Protein AF-A0AB73G5U4-F1 (afdb_monomer_lite)

Organism: NCBI:txid101571

Foldseek 3Di:
DDDVVNVVVVVVLLVLLLVVLVVLVVLCCVVPVPCCVLRVQLSVLQNVLSVPDDPPDDVCSNCVSHDPVSVVSVVVSVVVSCVVQVFAAQDPVLLVVLLVLLVVLLVCLVVDPQPPVLSVVLNVLSVQLNVCSVCCVRNNCVSNLVSLLVNLVCCVPDPVSVVSLLVDPSSVSSLVSSLSSQVSSCVRRVPCVSNVSSVVSVCVSVVVVD

Sequence (210 aa):
MRTGEDEALLMTRLGQVMSLAPTAREAMLRHYPNQPTMWNHWFTQITSAFIQQQLAGQWASFINGIDQHSMTYLEMNADMLGTREPIRPIEQATTSDLQEKLATLKSDLLASDLPESAKIAVLRHVERLTRALDEYAITGAVPILDAVDSAVGHVMRDSQYRSALQSTSVGEQFINILSVVANVVTVAQGLPQLGDAVAAAKHYLTVLTS

Radius of gyration: 20.93 Å; chains: 1; bounding box: 52×33×62 Å

Secondary structure (DSSP, 8-state):
---HHHHHHHHHHHHHHHHHHHHHHHHHHHH-TT-GGGTHHHHHHHHHHHHT--TTS-HHHHHTTS-HHHHHHHHHHHHHHHHHS-PPPPPHHHHHHHHHHHHHHHHHHHHS---HHHHHHHHHHHHHHHHHHHTHHHHTTHHHHHHHHHHHHHHHH-HHHHHHHHTSHHHHHHHHHHHHHHHHHHHHHT-HHHHHHHHHHHHHHHHTT-

pLDDT: mean 87.24, std 10.88, range [36.69, 96.56]

Structure (mmCIF, N/CA/C/O backbone):
data_AF-A0AB73G5U4-F1
#
_entry.id   AF-A0AB73G5U4-F1
#
loop_
_atom_site.group_PDB
_atom_site.id
_atom_site.type_symbol
_atom_site.label_atom_id
_atom_site.label_alt_id
_atom_site.label_comp_id
_atom_site.label_asym_id
_atom_site.label_entity_id
_atom_site.label_seq_id
_atom_site.pdbx_PDB_ins_code
_atom_site.Cartn_x
_atom_site.Cartn_y
_atom_site.Cartn_z
_atom_site.occupancy
_atom_site.B_iso_or_equiv
_atom_site.auth_seq_id
_atom_site.auth_comp_id
_atom_site.auth_asym_id
_atom_site.auth_atom_id
_atom_site.pdbx_PDB_model_num
ATOM 1 N N . MET A 1 1 ? -20.846 13.702 -12.856 1.00 43.09 1 MET A N 1
ATOM 2 C CA . MET A 1 1 ? -20.221 15.002 -12.547 1.00 43.09 1 MET A CA 1
ATOM 3 C C . MET A 1 1 ? -18.868 14.654 -11.951 1.00 43.09 1 MET A C 1
ATOM 5 O O . MET A 1 1 ? -18.881 14.008 -10.917 1.00 43.09 1 MET A O 1
ATOM 9 N N . ARG A 1 2 ? -17.747 14.906 -12.649 1.00 51.59 2 ARG A N 1
ATOM 10 C CA . ARG A 1 2 ? -16.404 14.677 -12.079 1.00 51.59 2 ARG A CA 1
ATOM 11 C C . ARG A 1 2 ? -16.264 15.630 -10.897 1.00 51.59 2 ARG A C 1
ATOM 13 O O . ARG A 1 2 ? -16.404 16.837 -11.091 1.00 51.59 2 ARG A O 1
ATOM 20 N N . THR A 1 3 ? -16.138 15.101 -9.690 1.00 60.78 3 THR A N 1
ATOM 21 C CA . THR A 1 3 ? -15.915 15.926 -8.499 1.00 60.78 3 THR A CA 1
ATOM 22 C C . THR A 1 3 ? -14.422 16.248 -8.411 1.00 60.78 3 THR A C 1
ATOM 24 O O . THR A 1 3 ? -13.592 15.511 -8.941 1.00 60.78 3 THR A O 1
ATOM 27 N N . GLY A 1 4 ? -14.046 17.335 -7.731 1.00 71.62 4 GLY A N 1
ATOM 28 C CA . GLY A 1 4 ? -12.626 17.615 -7.459 1.00 71.62 4 GLY A CA 1
ATOM 29 C C . GLY A 1 4 ? -11.934 16.500 -6.654 1.00 71.62 4 GLY A C 1
ATOM 30 O O . GLY A 1 4 ? -10.710 16.404 -6.655 1.00 71.62 4 GLY A O 1
ATOM 31 N N . GLU A 1 5 ? -12.710 15.626 -6.005 1.00 72.62 5 GLU A N 1
ATOM 32 C CA . GLU A 1 5 ? -12.224 14.438 -5.296 1.00 72.62 5 GLU A CA 1
ATOM 33 C C . GLU A 1 5 ? -11.696 13.362 -6.258 1.00 72.62 5 GLU A C 1
ATOM 35 O O . GLU A 1 5 ? -10.639 12.787 -5.996 1.00 72.62 5 GLU A O 1
ATOM 40 N N . ASP A 1 6 ? -12.363 13.139 -7.398 1.00 82.06 6 ASP A N 1
ATOM 41 C CA . ASP A 1 6 ? -11.911 12.186 -8.424 1.00 82.06 6 ASP A CA 1
ATOM 42 C C . ASP A 1 6 ? -10.569 12.620 -9.037 1.00 82.06 6 ASP A C 1
ATOM 44 O O . ASP A 1 6 ? -9.688 11.800 -9.304 1.00 82.06 6 ASP A O 1
ATOM 48 N N . GLU A 1 7 ? -10.401 13.928 -9.247 1.00 85.38 7 GLU A N 1
ATOM 49 C CA . GLU A 1 7 ? -9.173 14.515 -9.788 1.00 85.38 7 GLU A CA 1
ATOM 50 C C . GLU A 1 7 ? -8.025 14.440 -8.779 1.00 85.38 7 GLU A C 1
ATOM 52 O O . GLU A 1 7 ? -6.914 14.045 -9.137 1.00 85.38 7 GLU A O 1
ATOM 57 N N . ALA A 1 8 ? -8.290 14.743 -7.505 1.00 88.38 8 ALA A N 1
ATOM 58 C CA . ALA A 1 8 ? -7.303 14.592 -6.441 1.00 88.38 8 ALA A CA 1
ATOM 59 C C . ALA A 1 8 ? -6.845 13.131 -6.301 1.00 88.38 8 ALA A C 1
ATOM 61 O O . ALA A 1 8 ? -5.642 12.871 -6.239 1.00 88.38 8 ALA A O 1
ATOM 62 N N . LEU A 1 9 ? -7.782 12.175 -6.327 1.00 87.12 9 LEU A N 1
ATOM 63 C CA . LEU A 1 9 ? -7.474 10.745 -6.267 1.00 87.12 9 LEU A CA 1
ATOM 64 C C . LEU A 1 9 ? -6.627 10.291 -7.461 1.00 87.12 9 LEU A C 1
ATOM 66 O O . LEU A 1 9 ? -5.656 9.552 -7.281 1.00 87.12 9 LEU A O 1
ATOM 70 N N . LEU A 1 10 ? -6.965 10.748 -8.671 1.00 88.50 10 LEU A N 1
ATOM 71 C CA . LEU A 1 10 ? -6.170 10.479 -9.868 1.00 88.50 10 LEU A CA 1
ATOM 72 C C . LEU A 1 10 ? -4.734 10.982 -9.696 1.00 88.50 10 LEU A C 1
ATOM 74 O O . LEU A 1 10 ? -3.796 10.235 -9.963 1.00 88.50 10 LEU A O 1
ATOM 78 N N . MET A 1 11 ? -4.558 12.216 -9.220 1.00 91.56 11 MET A N 1
ATOM 79 C CA . MET A 1 11 ? -3.231 12.797 -9.009 1.00 91.56 11 MET A CA 1
ATOM 80 C C . MET A 1 11 ? -2.432 12.051 -7.940 1.00 91.56 11 MET A C 1
ATOM 82 O O . MET A 1 11 ? -1.237 11.821 -8.126 1.00 91.56 11 MET A O 1
ATOM 86 N N . THR A 1 12 ? -3.076 11.616 -6.853 1.00 90.69 12 THR A N 1
ATOM 87 C CA . THR A 1 12 ? -2.434 10.777 -5.831 1.00 90.69 12 THR A CA 1
ATOM 88 C C . THR A 1 12 ? -1.935 9.463 -6.428 1.00 90.69 12 THR A C 1
ATOM 90 O O . THR A 1 12 ? -0.759 9.134 -6.277 1.00 90.69 12 THR A O 1
ATOM 93 N N . ARG A 1 13 ? -2.791 8.739 -7.157 1.00 89.94 13 ARG A N 1
ATOM 94 C CA . ARG A 1 13 ? -2.429 7.449 -7.765 1.00 89.94 13 ARG A CA 1
ATOM 95 C C . ARG A 1 13 ? -1.376 7.598 -8.856 1.00 89.94 13 ARG A C 1
ATOM 97 O O . ARG A 1 13 ? -0.468 6.779 -8.943 1.00 89.94 13 ARG A O 1
ATOM 104 N N . LEU A 1 14 ? -1.446 8.665 -9.650 1.00 91.88 14 LEU A N 1
ATOM 105 C CA . LEU A 1 14 ? -0.412 8.980 -10.631 1.00 91.88 14 LEU A CA 1
ATOM 106 C C . LEU A 1 14 ? 0.943 9.192 -9.945 1.00 91.88 14 LEU A C 1
ATOM 108 O O . LEU A 1 14 ? 1.932 8.605 -10.371 1.00 91.88 14 LEU A O 1
ATOM 112 N N . GLY A 1 15 ? 0.977 9.953 -8.848 1.00 92.25 15 GLY A N 1
ATOM 113 C CA . GLY A 1 15 ? 2.187 10.136 -8.045 1.00 92.25 15 GLY A CA 1
ATOM 114 C C . GLY A 1 15 ? 2.744 8.822 -7.485 1.00 92.25 15 GLY A C 1
ATOM 115 O O . GLY A 1 15 ? 3.954 8.602 -7.526 1.00 92.25 15 GLY A O 1
ATOM 116 N N . GLN A 1 16 ? 1.876 7.914 -7.027 1.00 91.31 16 GLN A N 1
ATOM 117 C CA . GLN A 1 16 ? 2.283 6.579 -6.572 1.00 91.31 16 GLN A CA 1
ATOM 118 C C . GLN A 1 16 ? 2.924 5.768 -7.703 1.00 91.31 16 GLN A C 1
ATOM 120 O O . GLN A 1 16 ? 4.016 5.235 -7.524 1.00 91.31 16 GLN A O 1
ATOM 125 N N . VAL A 1 17 ? 2.313 5.730 -8.890 1.00 92.31 17 VAL A N 1
ATOM 126 C CA . VAL A 1 17 ? 2.886 5.027 -10.051 1.00 92.31 17 VAL A CA 1
ATOM 127 C C . VAL A 1 17 ? 4.222 5.652 -10.470 1.00 92.31 17 VAL A C 1
ATOM 129 O O . VAL A 1 17 ? 5.186 4.933 -10.729 1.00 92.31 17 VAL A O 1
ATOM 132 N N . MET A 1 18 ? 4.321 6.984 -10.478 1.00 93.31 18 MET A N 1
ATOM 133 C CA . MET A 1 18 ? 5.569 7.697 -10.777 1.00 93.31 18 MET A CA 1
ATOM 134 C C . MET A 1 18 ? 6.699 7.336 -9.806 1.00 93.31 18 MET A C 1
ATOM 136 O O . MET A 1 18 ? 7.864 7.337 -10.201 1.00 93.31 18 MET A O 1
ATOM 140 N N . SER A 1 19 ? 6.372 7.007 -8.553 1.00 92.50 19 SER A N 1
ATOM 141 C CA . SER A 1 19 ? 7.357 6.616 -7.540 1.00 92.50 19 SER A CA 1
ATOM 142 C C . SER A 1 19 ? 7.952 5.218 -7.763 1.00 92.50 19 SER A C 1
ATOM 144 O O . SER A 1 19 ? 9.037 4.931 -7.263 1.00 92.50 19 SER A O 1
ATOM 146 N N . LEU A 1 20 ? 7.324 4.369 -8.587 1.00 91.81 20 LEU A N 1
ATOM 147 C CA . LEU A 1 20 ? 7.806 3.005 -8.833 1.00 91.81 20 LEU A CA 1
ATOM 148 C C . LEU A 1 20 ? 9.146 2.975 -9.569 1.00 91.81 20 LEU A C 1
ATOM 150 O O . LEU A 1 20 ? 10.011 2.167 -9.238 1.00 91.81 20 LEU A O 1
ATOM 154 N N . ALA A 1 21 ? 9.349 3.872 -10.536 1.00 93.12 21 ALA A N 1
ATOM 155 C CA . ALA A 1 21 ? 10.602 3.954 -11.284 1.00 93.12 21 ALA A CA 1
ATOM 156 C C . ALA A 1 21 ? 11.821 4.248 -10.380 1.00 93.12 21 ALA A C 1
ATOM 158 O O . ALA A 1 21 ? 12.797 3.493 -10.447 1.00 93.12 21 ALA A O 1
ATOM 159 N N . PRO A 1 22 ? 11.815 5.287 -9.516 1.00 93.19 22 PRO A N 1
ATOM 160 C CA . PRO A 1 22 ? 12.923 5.516 -8.593 1.00 93.19 22 PRO A CA 1
ATOM 161 C C . PRO A 1 22 ? 13.081 4.391 -7.564 1.00 93.19 22 PRO A C 1
ATOM 163 O O . PRO A 1 22 ? 14.216 3.990 -7.318 1.00 93.19 22 PRO A O 1
ATOM 166 N N . THR A 1 23 ? 11.997 3.808 -7.040 1.00 90.19 23 THR A N 1
ATOM 167 C CA . THR A 1 23 ? 12.088 2.660 -6.118 1.00 90.19 23 THR A CA 1
ATOM 168 C C . THR A 1 23 ? 12.746 1.440 -6.772 1.00 90.19 23 THR A C 1
ATOM 170 O O . THR A 1 23 ? 13.646 0.834 -6.188 1.00 90.19 23 THR A O 1
ATOM 173 N N . ALA A 1 24 ? 12.370 1.099 -8.008 1.00 90.75 24 ALA A N 1
ATOM 174 C CA . ALA A 1 24 ? 12.988 0.001 -8.752 1.00 90.75 24 ALA A CA 1
ATOM 175 C C . ALA A 1 24 ? 14.472 0.278 -9.057 1.00 90.75 24 ALA A C 1
ATOM 177 O O . ALA A 1 24 ? 15.318 -0.606 -8.911 1.00 90.75 24 ALA A O 1
ATOM 178 N N . ARG A 1 25 ? 14.820 1.525 -9.402 1.00 93.56 25 ARG A N 1
ATOM 179 C CA . ARG A 1 25 ? 16.218 1.955 -9.562 1.00 93.56 25 ARG A CA 1
ATOM 180 C C . ARG A 1 25 ? 17.018 1.797 -8.266 1.00 93.56 25 ARG A C 1
ATOM 182 O O . ARG A 1 25 ? 18.158 1.341 -8.312 1.00 93.56 25 ARG A O 1
ATOM 189 N N . GLU A 1 26 ? 16.461 2.181 -7.122 1.00 92.25 26 GLU A N 1
ATOM 190 C CA . GLU A 1 26 ? 17.120 2.028 -5.819 1.00 92.25 26 GLU A CA 1
ATOM 191 C C . GLU A 1 26 ? 17.353 0.556 -5.466 1.00 92.25 26 GLU A C 1
ATOM 193 O O . GLU A 1 26 ? 18.440 0.206 -5.001 1.00 92.25 26 GLU A O 1
ATOM 198 N N . ALA A 1 27 ? 16.383 -0.319 -5.746 1.00 89.44 27 ALA A N 1
ATOM 199 C CA . ALA A 1 27 ? 16.547 -1.763 -5.585 1.00 89.44 27 ALA A CA 1
ATOM 200 C C . ALA A 1 27 ? 17.671 -2.310 -6.487 1.00 89.44 27 ALA A C 1
ATOM 202 O O . ALA A 1 27 ? 18.536 -3.056 -6.021 1.00 89.44 27 ALA A O 1
ATOM 203 N N . MET A 1 28 ? 17.731 -1.873 -7.750 1.00 92.69 28 MET A N 1
ATOM 204 C CA . MET A 1 28 ? 18.823 -2.232 -8.662 1.00 92.69 28 MET A CA 1
ATOM 205 C C . MET A 1 28 ? 20.182 -1.741 -8.158 1.00 92.69 28 MET A C 1
ATOM 207 O O . MET A 1 28 ? 21.142 -2.506 -8.159 1.00 92.69 28 MET A O 1
ATOM 211 N N . LEU A 1 29 ? 20.282 -0.496 -7.686 1.00 92.56 29 LEU A N 1
ATOM 212 C CA . LEU A 1 29 ? 21.520 0.062 -7.131 1.00 92.56 29 LEU A CA 1
ATOM 213 C C . LEU A 1 29 ? 21.996 -0.688 -5.882 1.00 92.56 29 LEU A C 1
ATOM 215 O O . LEU A 1 29 ? 23.200 -0.864 -5.702 1.00 92.56 29 LEU A O 1
ATOM 219 N N . ARG A 1 30 ? 21.066 -1.147 -5.039 1.00 91.19 30 ARG A N 1
ATOM 220 C CA . ARG A 1 30 ? 21.368 -1.906 -3.819 1.00 91.19 30 ARG A CA 1
ATOM 221 C C . ARG A 1 30 ? 22.064 -3.235 -4.125 1.00 91.19 30 ARG A C 1
ATOM 223 O O . ARG A 1 30 ? 23.029 -3.579 -3.447 1.00 91.19 30 ARG A O 1
ATOM 230 N N . HIS A 1 31 ? 21.596 -3.965 -5.139 1.00 90.69 31 HIS A N 1
ATOM 231 C CA . HIS A 1 31 ? 22.114 -5.301 -5.483 1.00 90.69 31 HIS A CA 1
ATOM 232 C C . HIS A 1 31 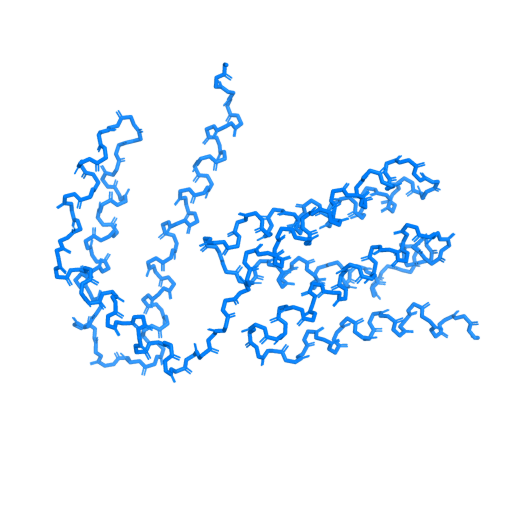? 23.177 -5.298 -6.585 1.00 90.69 31 HIS A C 1
ATOM 234 O O . HIS A 1 31 ? 24.035 -6.181 -6.615 1.00 90.69 31 HIS A O 1
ATOM 240 N N . TYR A 1 32 ? 23.143 -4.305 -7.474 1.00 91.75 32 TYR A N 1
ATOM 241 C CA . TYR A 1 32 ? 23.984 -4.195 -8.670 1.00 91.75 32 TYR A CA 1
ATOM 242 C C . TYR A 1 32 ? 24.603 -2.783 -8.807 1.00 91.75 32 TYR A C 1
ATOM 244 O O . TYR A 1 32 ? 24.431 -2.118 -9.835 1.00 91.75 32 TYR A O 1
ATOM 252 N N . PRO A 1 33 ? 25.370 -2.297 -7.807 1.00 91.12 33 PRO A N 1
ATOM 253 C CA . PRO A 1 33 ? 25.829 -0.900 -7.740 1.00 91.12 33 PRO A CA 1
ATOM 254 C C . PRO A 1 33 ? 26.745 -0.474 -8.898 1.00 91.12 33 PRO A C 1
ATOM 256 O O . PRO A 1 33 ? 26.815 0.704 -9.237 1.00 91.12 33 PRO A O 1
ATOM 259 N N . ASN A 1 34 ? 27.430 -1.428 -9.534 1.00 91.69 34 ASN A N 1
ATOM 260 C CA . ASN A 1 34 ? 28.420 -1.169 -10.584 1.00 91.69 34 ASN A CA 1
ATOM 261 C C . ASN A 1 34 ? 27.860 -1.322 -12.009 1.00 91.69 34 ASN A C 1
ATOM 263 O O . ASN A 1 34 ? 28.631 -1.380 -12.965 1.00 91.69 34 ASN A O 1
ATOM 267 N N . GLN A 1 35 ? 26.536 -1.439 -12.169 1.00 88.50 35 GLN A N 1
ATOM 268 C CA . GLN A 1 35 ? 25.896 -1.755 -13.453 1.00 88.50 35 GLN A CA 1
ATOM 269 C C . GLN A 1 35 ? 24.791 -0.749 -13.842 1.00 88.50 35 GLN A C 1
ATOM 271 O O . GLN A 1 35 ? 23.671 -1.146 -14.164 1.00 88.50 35 GLN A O 1
ATOM 276 N N . PRO A 1 36 ? 25.068 0.572 -13.853 1.00 85.56 36 PRO A N 1
ATOM 277 C CA . PRO A 1 36 ? 24.050 1.592 -14.124 1.00 85.56 36 PRO A CA 1
ATOM 278 C C . PRO A 1 36 ? 23.475 1.516 -15.546 1.00 85.56 36 PRO A C 1
ATOM 280 O O . PRO A 1 36 ? 22.334 1.904 -15.790 1.00 85.56 36 PRO A O 1
ATOM 283 N N . THR A 1 37 ? 24.239 0.968 -16.493 1.00 87.81 37 THR A N 1
ATOM 284 C CA . THR A 1 37 ? 23.804 0.756 -17.879 1.00 87.81 37 THR A CA 1
ATOM 285 C C . THR A 1 37 ? 22.621 -0.204 -17.999 1.00 87.81 37 THR A C 1
ATOM 287 O O . THR A 1 37 ? 21.912 -0.138 -18.997 1.00 87.81 37 THR A O 1
ATOM 290 N N . MET A 1 38 ? 22.374 -1.054 -16.995 1.00 84.69 38 MET A N 1
ATOM 291 C CA . MET A 1 38 ? 21.275 -2.024 -17.019 1.00 84.69 38 MET A CA 1
ATOM 292 C C . MET A 1 38 ? 19.900 -1.408 -16.767 1.00 84.69 38 MET A C 1
ATOM 294 O O . MET A 1 38 ? 18.908 -2.009 -17.167 1.00 84.69 38 MET A O 1
ATOM 298 N N . TRP A 1 39 ? 19.832 -0.234 -16.128 1.00 92.31 39 TRP A N 1
ATOM 299 C CA . TRP A 1 39 ? 18.560 0.408 -15.776 1.00 92.31 39 TRP A CA 1
ATOM 300 C C . TRP A 1 39 ? 18.426 1.864 -16.241 1.00 92.31 39 TRP A C 1
ATOM 302 O O . TRP A 1 39 ? 17.310 2.364 -16.361 1.00 92.31 39 TRP A O 1
ATOM 312 N N . ASN A 1 40 ? 19.532 2.552 -16.554 1.00 94.75 40 ASN A N 1
ATOM 313 C CA . ASN A 1 40 ? 19.520 3.972 -16.933 1.00 94.75 40 ASN A CA 1
ATOM 314 C C . ASN A 1 40 ? 18.577 4.293 -18.103 1.00 94.75 40 ASN A C 1
ATOM 316 O O . ASN A 1 40 ? 17.913 5.330 -18.072 1.00 94.75 40 ASN A O 1
ATOM 320 N N . HIS A 1 41 ? 18.526 3.431 -19.128 1.00 95.06 41 HIS A N 1
ATOM 321 C CA . HIS A 1 41 ? 17.714 3.671 -20.326 1.00 95.06 41 HIS A CA 1
ATOM 322 C C . HIS A 1 41 ? 16.223 3.697 -19.995 1.00 95.06 41 HIS A C 1
ATOM 324 O O . HIS A 1 41 ? 15.591 4.744 -20.126 1.00 95.06 41 HIS A O 1
ATOM 330 N N . TRP A 1 42 ? 15.679 2.587 -19.480 1.00 95.50 42 TRP A N 1
ATOM 331 C CA . TRP A 1 42 ? 14.257 2.514 -19.143 1.00 95.50 42 TRP A CA 1
ATOM 332 C C . TRP A 1 42 ? 13.886 3.560 -18.089 1.00 95.50 42 TRP A C 1
ATOM 334 O O . TRP A 1 42 ? 12.836 4.187 -18.196 1.00 95.50 42 TRP A O 1
ATOM 344 N N . PHE A 1 43 ? 14.761 3.818 -17.110 1.00 96.19 43 PHE A N 1
ATOM 345 C CA . PHE A 1 43 ? 14.503 4.810 -16.070 1.00 96.19 43 PHE A CA 1
ATOM 346 C C . PHE A 1 43 ? 14.351 6.216 -16.659 1.00 96.19 43 PHE A C 1
ATOM 348 O O . PHE A 1 43 ? 13.412 6.935 -16.311 1.00 96.19 43 PHE A O 1
ATOM 355 N N . THR A 1 44 ? 15.236 6.595 -17.586 1.00 95.62 44 THR A N 1
ATOM 356 C CA . THR A 1 44 ? 15.187 7.896 -18.269 1.00 95.62 44 THR A CA 1
ATOM 357 C C . THR A 1 44 ? 13.941 8.017 -19.139 1.00 95.62 44 THR A C 1
ATOM 359 O O . THR A 1 44 ? 13.258 9.040 -19.074 1.00 95.62 44 THR A O 1
ATOM 362 N N . GLN A 1 45 ? 13.605 6.974 -19.903 1.00 96.00 45 GLN A N 1
ATOM 363 C CA . GLN A 1 45 ? 12.439 6.971 -20.787 1.00 96.00 45 GLN A CA 1
ATOM 364 C C . GLN A 1 45 ? 11.125 7.060 -19.996 1.00 96.00 45 GLN A C 1
ATOM 366 O O . GLN A 1 45 ? 10.306 7.938 -20.264 1.00 96.00 45 GLN A O 1
ATOM 371 N N . ILE A 1 46 ? 10.953 6.226 -18.963 1.00 95.25 46 ILE A N 1
ATOM 372 C CA . ILE A 1 46 ? 9.753 6.219 -18.112 1.00 95.25 46 ILE A CA 1
ATOM 373 C C . ILE A 1 46 ? 9.606 7.545 -17.359 1.00 95.25 46 ILE A C 1
ATOM 375 O O . ILE A 1 46 ? 8.532 8.147 -17.366 1.00 95.25 46 ILE A O 1
ATOM 379 N N . THR A 1 47 ? 10.683 8.043 -16.744 1.00 95.06 47 THR A N 1
ATOM 380 C CA . THR A 1 47 ? 10.649 9.322 -16.016 1.00 95.06 47 THR A CA 1
ATOM 381 C C . THR A 1 47 ? 10.303 10.481 -16.952 1.00 95.06 47 THR A C 1
ATOM 383 O O . THR A 1 47 ? 9.472 11.322 -16.611 1.0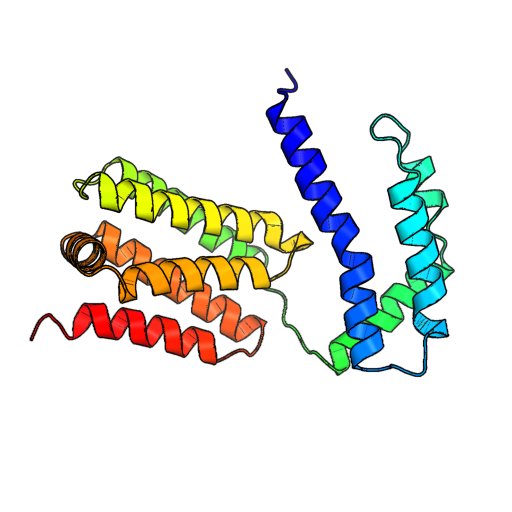0 95.06 47 THR A O 1
ATOM 386 N N . SER A 1 48 ? 10.885 10.509 -18.155 1.00 94.81 48 SER A N 1
ATOM 387 C CA . SER A 1 48 ? 10.580 11.538 -19.157 1.00 94.81 48 S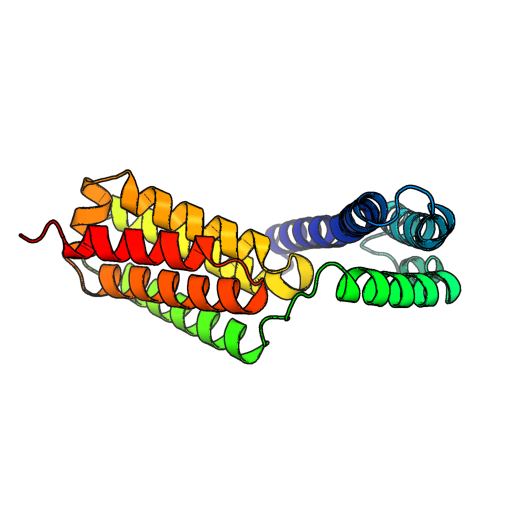ER A CA 1
ATOM 388 C C . SER A 1 48 ? 9.124 11.475 -19.615 1.00 94.81 48 SER A C 1
ATOM 390 O O . SER A 1 48 ? 8.482 12.520 -19.704 1.00 94.81 48 SER A O 1
ATOM 392 N N . ALA A 1 49 ? 8.584 10.271 -19.843 1.00 94.19 49 ALA A N 1
ATOM 393 C CA . ALA A 1 49 ? 7.185 10.079 -20.219 1.00 94.19 49 ALA A CA 1
ATOM 394 C C . ALA A 1 49 ? 6.228 10.624 -19.148 1.00 94.19 49 ALA A C 1
ATOM 396 O O . ALA A 1 49 ? 5.276 11.328 -19.475 1.00 94.19 49 ALA A O 1
ATOM 397 N N . PHE A 1 50 ? 6.510 10.377 -17.864 1.00 93.50 50 PHE A N 1
ATOM 398 C CA . PHE A 1 50 ? 5.708 10.924 -16.768 1.00 93.50 50 PHE A CA 1
ATOM 399 C C . PHE A 1 50 ? 5.825 12.447 -16.627 1.00 93.50 50 PHE A C 1
ATOM 401 O O . PHE A 1 50 ? 4.814 13.108 -16.407 1.00 93.50 50 PHE A O 1
ATOM 408 N N . ILE A 1 51 ? 7.023 13.023 -16.773 1.00 91.50 51 ILE A N 1
ATOM 409 C CA . ILE A 1 51 ? 7.228 14.481 -16.680 1.00 91.50 51 ILE A CA 1
ATOM 410 C C . ILE A 1 51 ? 6.528 15.222 -17.824 1.00 91.50 51 ILE A C 1
ATOM 412 O O . ILE A 1 51 ? 5.984 16.306 -17.623 1.00 91.50 51 ILE A O 1
ATOM 416 N N . GLN A 1 52 ? 6.555 14.655 -19.028 1.00 90.81 52 GLN A N 1
ATOM 417 C CA . GLN A 1 52 ? 5.974 15.273 -20.222 1.00 90.81 52 GLN A CA 1
ATOM 418 C C . GLN A 1 52 ? 4.478 14.964 -20.380 1.00 90.81 52 GLN A C 1
ATOM 420 O O . GLN A 1 52 ? 3.847 15.458 -21.317 1.00 90.81 52 GLN A O 1
ATOM 425 N N . GLN A 1 53 ? 3.900 14.167 -19.474 1.00 88.44 53 GLN A N 1
ATOM 426 C CA . GLN A 1 53 ? 2.526 13.709 -19.589 1.00 88.44 53 GLN A CA 1
ATOM 427 C C . GLN A 1 53 ? 1.532 14.868 -19.508 1.00 88.44 53 GLN A C 1
ATOM 429 O O . GLN A 1 53 ? 1.487 15.629 -18.543 1.00 88.44 53 GLN A O 1
ATOM 434 N N . GLN A 1 54 ? 0.647 14.940 -20.500 1.00 89.19 54 GLN A N 1
ATOM 435 C CA . GLN A 1 54 ? -0.525 15.806 -20.462 1.00 89.19 54 GLN A CA 1
ATOM 436 C C . GLN A 1 54 ? -1.743 14.987 -20.040 1.00 89.19 54 GLN A C 1
ATOM 438 O O . GLN A 1 54 ? -2.157 14.072 -20.745 1.00 89.19 54 GLN A O 1
ATOM 443 N N . LEU A 1 55 ? -2.352 15.337 -18.902 1.00 85.69 55 LEU A N 1
ATOM 444 C CA . LEU A 1 55 ? -3.500 14.605 -18.337 1.00 85.69 55 LEU A CA 1
ATOM 445 C C . LEU A 1 55 ? -4.726 14.589 -19.263 1.00 85.69 55 LEU A C 1
ATOM 447 O O . LEU A 1 55 ? -5.499 13.637 -19.252 1.00 85.69 55 LEU A O 1
ATOM 451 N N . ALA A 1 56 ? -4.888 15.638 -20.072 1.00 88.12 56 ALA A N 1
ATOM 452 C CA . ALA A 1 56 ? -5.921 15.733 -21.105 1.00 88.12 56 ALA A CA 1
ATOM 453 C C . ALA A 1 56 ? -5.421 15.306 -22.503 1.00 88.12 56 ALA A C 1
ATOM 455 O O . ALA A 1 56 ? -6.131 15.479 -23.492 1.00 88.12 56 ALA A O 1
ATOM 456 N N . GLY A 1 57 ? -4.185 14.809 -22.595 1.00 87.75 57 GLY A N 1
ATOM 457 C CA . GLY A 1 57 ? -3.544 14.373 -23.830 1.00 87.75 57 GLY A CA 1
ATOM 458 C C . GLY A 1 57 ? -3.949 12.961 -24.252 1.00 87.75 57 GLY A C 1
ATOM 459 O O . GLY A 1 57 ? -4.748 12.283 -23.607 1.00 87.75 57 GLY A O 1
ATOM 460 N N . GLN A 1 58 ? -3.383 12.504 -25.368 1.00 91.06 58 GLN A N 1
ATOM 461 C CA . GLN A 1 58 ? -3.607 11.148 -25.863 1.00 91.06 58 GLN A CA 1
ATOM 462 C C . GLN A 1 58 ? -2.664 10.165 -25.171 1.00 91.06 58 GLN A C 1
ATOM 464 O O . GLN A 1 58 ? -1.489 10.454 -24.997 1.00 91.06 58 GLN A O 1
ATOM 469 N N . TRP A 1 59 ? -3.127 8.947 -24.880 1.00 89.62 59 TRP A N 1
ATOM 470 C CA . TRP A 1 59 ? -2.255 7.887 -24.352 1.00 89.62 59 TRP A CA 1
ATOM 471 C C . TRP A 1 59 ? -1.009 7.643 -25.222 1.00 89.62 59 TRP A C 1
ATOM 473 O O . TRP A 1 59 ? 0.074 7.378 -24.706 1.00 89.62 59 TRP A O 1
ATOM 483 N N . ALA A 1 60 ? -1.143 7.809 -26.540 1.00 91.75 60 ALA A N 1
ATOM 484 C CA . ALA A 1 60 ? -0.037 7.699 -27.484 1.00 91.75 60 ALA A CA 1
ATOM 485 C C . ALA A 1 60 ? 1.151 8.619 -27.134 1.00 91.75 60 ALA A C 1
ATOM 487 O O . ALA A 1 60 ? 2.294 8.199 -27.278 1.00 91.75 60 ALA A O 1
ATOM 488 N N . SER A 1 61 ? 0.915 9.841 -26.633 1.00 88.75 61 SER A N 1
ATOM 489 C CA . SER A 1 61 ? 2.011 10.755 -26.272 1.00 88.75 61 SER A CA 1
ATOM 490 C C . SER A 1 61 ? 2.800 10.286 -25.050 1.00 88.75 61 SER A C 1
ATOM 492 O O . SER A 1 61 ? 3.974 10.617 -24.938 1.00 88.75 61 SER A O 1
ATOM 494 N N . PHE A 1 62 ? 2.179 9.495 -24.170 1.00 91.25 62 PHE A N 1
ATOM 495 C CA . PHE A 1 62 ? 2.857 8.850 -23.047 1.00 91.25 62 PHE A CA 1
ATOM 496 C C . PHE A 1 62 ? 3.675 7.647 -23.519 1.00 91.25 62 PHE A C 1
ATOM 498 O O . PHE A 1 62 ? 4.890 7.584 -23.339 1.00 91.25 62 PHE A O 1
ATOM 505 N N . ILE A 1 63 ? 2.997 6.681 -24.148 1.00 92.69 63 ILE A N 1
ATOM 506 C CA . ILE A 1 63 ? 3.574 5.359 -24.402 1.00 92.69 63 ILE A CA 1
ATOM 507 C C . ILE A 1 63 ? 4.653 5.386 -25.487 1.00 92.69 63 ILE A C 1
ATOM 509 O O . ILE A 1 63 ? 5.582 4.592 -25.427 1.00 92.69 63 ILE A O 1
ATOM 513 N N . ASN A 1 64 ? 4.597 6.335 -26.429 1.00 90.88 64 ASN A N 1
ATOM 514 C CA . ASN A 1 64 ? 5.621 6.475 -27.470 1.00 90.88 64 ASN A CA 1
ATOM 515 C C . ASN A 1 64 ? 7.009 6.820 -26.906 1.00 90.88 64 ASN A C 1
ATOM 517 O O . ASN A 1 64 ? 8.010 6.591 -27.581 1.00 90.88 64 ASN A O 1
ATOM 521 N N . GLY A 1 65 ? 7.082 7.366 -25.687 1.00 87.94 65 GLY A N 1
ATOM 522 C CA . GLY A 1 65 ? 8.345 7.589 -24.987 1.00 87.94 65 GLY A CA 1
ATOM 523 C C . GLY A 1 65 ? 8.959 6.310 -24.411 1.00 87.94 65 GLY A C 1
ATOM 524 O O . GLY A 1 65 ? 10.138 6.311 -24.080 1.00 87.94 65 GLY A O 1
ATOM 525 N N . ILE A 1 66 ? 8.205 5.214 -24.299 1.00 94.06 66 ILE A N 1
ATOM 526 C CA . ILE A 1 66 ? 8.657 3.950 -23.708 1.00 94.06 66 ILE A CA 1
ATOM 527 C C . ILE A 1 66 ? 8.876 2.949 -24.844 1.00 94.06 66 ILE A C 1
ATOM 529 O O . ILE A 1 66 ? 7.945 2.318 -25.340 1.00 94.06 66 ILE A O 1
ATOM 533 N N . ASP A 1 67 ? 10.125 2.834 -25.287 1.00 94.31 67 ASP A N 1
ATOM 534 C CA . ASP A 1 67 ? 10.492 1.964 -26.401 1.00 94.31 67 ASP A CA 1
ATOM 535 C C . ASP A 1 67 ? 10.596 0.483 -25.996 1.00 94.31 67 ASP A C 1
ATOM 537 O O . ASP A 1 67 ? 10.623 0.112 -24.819 1.00 94.31 67 ASP A O 1
ATOM 541 N N . GLN A 1 68 ? 10.698 -0.393 -27.000 1.00 94.25 68 GLN A N 1
ATOM 542 C CA . GLN A 1 68 ? 10.851 -1.831 -26.773 1.00 94.25 68 GLN A CA 1
ATOM 543 C C . GLN A 1 68 ? 12.104 -2.159 -25.943 1.00 94.25 68 GLN A C 1
ATOM 545 O O . GLN A 1 68 ? 12.087 -3.097 -25.149 1.00 94.25 68 GLN A O 1
ATOM 550 N N . HIS A 1 69 ? 13.180 -1.380 -26.096 1.00 93.50 69 HIS A N 1
ATOM 551 C CA . HIS A 1 69 ? 14.410 -1.564 -25.330 1.00 93.50 69 HIS A CA 1
ATOM 552 C C . HIS A 1 69 ? 14.185 -1.334 -23.831 1.00 93.50 69 HIS A C 1
ATOM 554 O O . HIS A 1 69 ? 14.662 -2.111 -23.004 1.00 93.50 69 HIS A O 1
ATOM 560 N N . SER A 1 70 ? 13.394 -0.314 -23.491 1.00 94.81 70 SER A N 1
ATOM 561 C CA . SER A 1 70 ? 12.976 -0.018 -22.125 1.00 94.81 70 SER A CA 1
ATOM 562 C C . SER A 1 70 ? 12.196 -1.180 -21.527 1.00 94.81 70 SER A C 1
ATOM 564 O O . SER A 1 70 ? 12.513 -1.612 -20.423 1.00 94.81 70 SER A 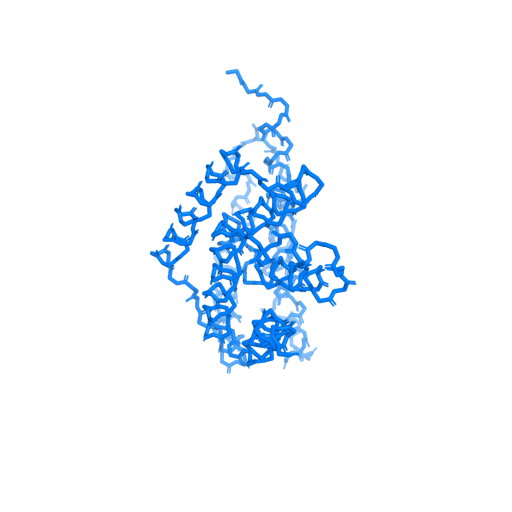O 1
ATOM 566 N N . MET A 1 71 ? 11.229 -1.723 -22.272 1.00 94.25 71 MET A N 1
ATOM 567 C CA . MET A 1 71 ? 10.414 -2.851 -21.814 1.00 94.25 71 MET A CA 1
ATOM 568 C C . MET A 1 71 ? 11.254 -4.109 -21.578 1.00 94.25 71 MET A C 1
ATOM 570 O O . MET A 1 71 ? 11.146 -4.722 -20.520 1.00 94.25 71 MET A O 1
ATOM 574 N N . THR A 1 72 ? 12.144 -4.454 -22.512 1.00 95.12 72 THR A N 1
ATOM 575 C CA . THR A 1 72 ? 13.021 -5.626 -22.378 1.00 95.12 72 THR A CA 1
ATOM 576 C C . THR A 1 72 ? 13.978 -5.506 -21.190 1.00 95.12 72 THR A C 1
ATOM 578 O O . THR A 1 72 ? 14.171 -6.472 -20.456 1.00 95.12 72 THR A O 1
ATOM 581 N N . TYR A 1 73 ? 14.579 -4.335 -20.961 1.00 93.88 73 TYR A N 1
ATOM 582 C CA . TYR A 1 73 ? 15.442 -4.144 -19.791 1.00 93.88 73 TYR A CA 1
ATOM 583 C C . TYR A 1 73 ? 14.668 -4.108 -18.481 1.00 93.88 73 TYR A C 1
ATOM 585 O O . TYR A 1 73 ? 15.173 -4.620 -17.485 1.00 93.88 73 TYR A O 1
ATOM 593 N N . LEU A 1 74 ? 13.456 -3.552 -18.472 1.00 93.94 74 LEU A N 1
ATOM 594 C CA . LEU A 1 74 ? 12.602 -3.567 -17.291 1.00 93.94 74 LEU A CA 1
ATOM 595 C C . LEU A 1 74 ? 12.227 -5.004 -16.899 1.00 93.94 74 LEU A C 1
ATOM 597 O O . LEU A 1 74 ? 12.350 -5.353 -15.730 1.00 93.94 74 LEU A O 1
ATOM 601 N N . GLU A 1 75 ? 11.852 -5.843 -17.868 1.00 94.12 75 GLU A N 1
ATOM 602 C CA . GLU A 1 75 ? 11.563 -7.269 -17.660 1.00 94.12 75 GLU A CA 1
ATOM 603 C C . GLU A 1 75 ? 12.792 -8.018 -17.125 1.00 94.12 75 GLU A C 1
ATOM 605 O O . GLU A 1 75 ? 12.732 -8.646 -16.071 1.00 94.12 75 GLU A O 1
ATOM 610 N N . MET A 1 76 ? 13.952 -7.847 -17.767 1.00 93.44 76 MET A N 1
ATOM 611 C CA . MET A 1 76 ? 15.200 -8.461 -17.303 1.00 93.44 76 MET A CA 1
ATOM 612 C C . MET A 1 76 ? 15.583 -8.001 -15.888 1.00 93.44 76 MET A C 1
ATOM 614 O O . MET A 1 76 ? 16.036 -8.797 -15.069 1.00 93.44 76 MET A O 1
ATOM 618 N N . ASN A 1 77 ? 15.426 -6.711 -15.579 1.00 93.44 77 ASN A N 1
ATOM 619 C CA . ASN A 1 77 ? 15.697 -6.177 -14.244 1.00 93.44 77 ASN A CA 1
ATOM 620 C C . ASN A 1 77 ? 14.702 -6.716 -13.209 1.00 93.44 77 ASN A C 1
ATOM 622 O O . ASN A 1 77 ? 15.111 -6.995 -12.084 1.00 93.44 77 ASN A O 1
ATOM 626 N N . ALA A 1 78 ? 13.431 -6.901 -13.576 1.00 90.94 78 ALA A N 1
ATOM 627 C CA . ALA A 1 78 ? 12.433 -7.517 -12.710 1.00 90.94 78 ALA A CA 1
ATOM 628 C C . ALA A 1 78 ? 12.816 -8.963 -12.363 1.00 90.94 78 ALA A C 1
ATOM 630 O O . ALA A 1 78 ? 12.818 -9.315 -11.184 1.00 90.94 78 ALA A O 1
ATOM 631 N N . ASP A 1 79 ? 13.250 -9.760 -13.342 1.00 91.44 79 ASP A N 1
ATOM 632 C CA . ASP A 1 79 ? 13.751 -11.120 -13.105 1.00 91.44 79 ASP A CA 1
ATOM 633 C C . ASP A 1 79 ? 15.004 -11.116 -12.214 1.00 91.44 79 ASP A C 1
ATOM 635 O O . ASP A 1 79 ? 15.098 -11.853 -11.228 1.00 91.44 79 ASP A O 1
ATOM 639 N N . MET A 1 80 ? 15.967 -10.236 -12.511 1.00 91.56 80 MET A N 1
ATOM 640 C CA . MET A 1 80 ? 17.187 -10.083 -11.712 1.00 91.56 80 MET A CA 1
ATOM 641 C C . MET A 1 80 ? 16.892 -9.702 -10.260 1.00 91.56 80 MET A C 1
ATOM 643 O O . MET A 1 80 ? 17.571 -10.197 -9.357 1.00 91.56 80 MET A O 1
ATOM 647 N N . LEU A 1 81 ? 15.909 -8.832 -10.020 1.00 89.19 81 LEU A N 1
ATOM 648 C CA . LEU A 1 81 ? 15.460 -8.483 -8.675 1.00 89.19 81 LEU A CA 1
ATOM 649 C C . LEU A 1 81 ? 14.706 -9.641 -8.027 1.00 89.19 81 LEU A C 1
ATOM 651 O O . LEU A 1 81 ? 15.007 -9.964 -6.885 1.00 89.19 81 LEU A O 1
ATOM 655 N N . GLY A 1 82 ? 13.822 -10.329 -8.751 1.00 86.50 82 GLY A N 1
ATOM 656 C CA . GLY A 1 82 ? 13.066 -11.475 -8.239 1.00 86.50 82 GLY A CA 1
ATOM 657 C C . GLY A 1 82 ? 13.954 -12.626 -7.753 1.00 86.50 82 GLY A C 1
ATOM 658 O O . GLY A 1 82 ? 13.601 -13.319 -6.801 1.00 86.50 82 GLY A O 1
ATOM 659 N N . THR A 1 83 ? 15.147 -12.798 -8.334 1.00 87.38 83 THR A N 1
ATOM 660 C CA . THR A 1 83 ? 16.139 -13.770 -7.826 1.00 87.38 83 THR A CA 1
ATOM 661 C C . THR A 1 83 ? 16.834 -13.340 -6.529 1.00 87.38 83 THR A C 1
ATOM 663 O O . THR A 1 83 ? 17.318 -14.194 -5.787 1.00 87.38 83 THR A O 1
ATOM 666 N N . ARG A 1 84 ? 16.917 -12.032 -6.247 1.00 85.62 84 ARG A N 1
ATOM 667 C CA . ARG A 1 84 ? 17.594 -11.463 -5.065 1.00 85.62 84 ARG A CA 1
ATOM 668 C C . ARG A 1 84 ? 16.633 -11.187 -3.915 1.00 85.62 84 ARG A C 1
ATOM 670 O O . ARG A 1 84 ? 16.983 -11.408 -2.761 1.00 85.62 84 ARG A O 1
ATOM 677 N N . GLU A 1 85 ? 15.445 -10.707 -4.248 1.00 78.81 85 GLU A N 1
ATOM 678 C CA . GLU A 1 85 ? 14.349 -10.358 -3.351 1.00 78.81 85 GLU A CA 1
ATOM 679 C C . GLU A 1 85 ? 13.103 -11.140 -3.802 1.00 78.81 85 GLU A C 1
ATOM 681 O O . GLU A 1 85 ? 12.224 -10.585 -4.465 1.00 78.81 85 GLU A O 1
ATOM 686 N N . PRO A 1 86 ? 13.029 -12.454 -3.511 1.00 74.50 86 PRO A N 1
ATOM 687 C CA . PRO A 1 86 ? 11.881 -13.262 -3.892 1.00 74.50 86 PRO A CA 1
ATOM 688 C C . PRO A 1 86 ? 10.654 -12.823 -3.092 1.00 74.50 86 PRO A C 1
ATOM 690 O O . PRO A 1 86 ? 10.496 -13.159 -1.919 1.00 74.50 86 PRO A O 1
ATOM 693 N N . ILE A 1 87 ? 9.774 -12.077 -3.750 1.00 74.88 87 ILE A N 1
ATOM 694 C CA . ILE A 1 87 ? 8.484 -11.650 -3.213 1.00 74.88 87 ILE A CA 1
ATOM 695 C C . ILE A 1 87 ? 7.411 -12.532 -3.839 1.00 74.88 87 ILE A C 1
ATOM 697 O O . ILE A 1 87 ? 7.365 -12.696 -5.059 1.00 74.88 87 ILE A O 1
ATOM 701 N N . ARG A 1 88 ? 6.517 -13.085 -3.015 1.00 81.38 88 ARG A N 1
ATOM 702 C CA . ARG A 1 88 ? 5.297 -13.711 -3.527 1.00 81.38 88 ARG A CA 1
ATOM 703 C C . ARG A 1 88 ? 4.186 -12.667 -3.560 1.00 81.38 88 ARG A C 1
ATOM 705 O O . ARG A 1 88 ? 3.888 -12.088 -2.515 1.00 81.38 88 ARG A O 1
ATOM 712 N N . PRO A 1 89 ? 3.574 -12.400 -4.726 1.00 85.06 89 PRO A N 1
ATOM 713 C CA . PRO A 1 89 ? 2.425 -11.515 -4.775 1.00 85.06 89 PRO A CA 1
ATOM 714 C C . PRO A 1 89 ? 1.283 -12.100 -3.936 1.00 85.06 89 PRO A C 1
ATOM 716 O O . PRO A 1 89 ? 1.090 -13.316 -3.883 1.00 85.06 89 PRO A O 1
ATOM 719 N N . ILE A 1 90 ? 0.528 -11.226 -3.277 1.00 89.81 90 ILE A N 1
ATOM 720 C CA . ILE A 1 90 ? -0.726 -11.584 -2.625 1.00 89.81 90 ILE A CA 1
ATOM 721 C C . ILE A 1 90 ? -1.744 -11.804 -3.741 1.00 89.81 90 ILE A C 1
ATOM 723 O O . ILE A 1 90 ? -1.922 -10.948 -4.608 1.00 89.81 90 ILE A O 1
ATOM 727 N N . GLU A 1 91 ? -2.397 -12.960 -3.733 1.00 90.75 91 GLU A N 1
ATOM 728 C CA . GLU A 1 91 ? -3.401 -13.289 -4.739 1.00 90.75 91 GLU A CA 1
ATOM 729 C C . GLU A 1 91 ? -4.578 -12.310 -4.681 1.00 90.75 91 GLU A C 1
ATOM 731 O O . GLU A 1 91 ? -5.062 -11.965 -3.600 1.00 90.75 91 GLU A O 1
ATOM 736 N N . GLN A 1 92 ? -5.099 -11.924 -5.849 1.00 89.00 92 GLN A N 1
ATOM 737 C CA . GLN A 1 92 ? -6.225 -10.990 -5.946 1.00 89.00 92 GLN A CA 1
ATOM 738 C C . GLN A 1 92 ? -7.454 -11.469 -5.156 1.00 89.00 92 GLN A C 1
ATOM 740 O O . GLN A 1 92 ? -8.122 -10.672 -4.502 1.00 89.00 92 GLN A O 1
ATOM 745 N N . ALA A 1 93 ? -7.722 -12.779 -5.160 1.00 91.69 93 ALA A N 1
ATOM 746 C CA . ALA A 1 93 ? -8.805 -13.366 -4.374 1.00 91.69 93 ALA A CA 1
ATOM 747 C C . ALA A 1 93 ? -8.632 -13.105 -2.867 1.00 91.69 93 ALA A C 1
ATOM 749 O O . ALA A 1 93 ? -9.605 -12.813 -2.177 1.00 91.69 93 ALA A O 1
ATOM 750 N N . THR A 1 94 ? -7.391 -13.139 -2.370 1.00 91.94 94 THR A N 1
ATOM 751 C CA . THR A 1 94 ? -7.081 -12.847 -0.964 1.00 91.94 94 THR A CA 1
ATOM 752 C C . THR A 1 94 ? -7.300 -11.369 -0.651 1.00 91.94 94 THR A C 1
ATOM 754 O O . THR A 1 94 ? -7.918 -11.044 0.360 1.00 91.94 94 THR A O 1
ATOM 757 N N . THR A 1 95 ? -6.839 -10.455 -1.514 1.00 91.94 95 THR A N 1
ATOM 758 C CA . THR A 1 95 ? -7.076 -9.017 -1.302 1.00 91.94 95 THR A CA 1
ATOM 759 C C . THR A 1 95 ? -8.565 -8.673 -1.336 1.00 91.94 95 THR A C 1
ATOM 761 O O . THR A 1 95 ? -9.016 -7.889 -0.506 1.00 91.94 95 THR A O 1
ATOM 764 N N . SER A 1 96 ? -9.342 -9.305 -2.223 1.00 92.94 96 SER A N 1
ATOM 765 C CA . SER A 1 96 ? -10.791 -9.096 -2.313 1.00 92.94 96 SER A CA 1
ATOM 766 C C . SER A 1 96 ? -11.551 -9.634 -1.099 1.00 92.94 96 SER A C 1
ATOM 768 O O . SER A 1 96 ? -12.405 -8.929 -0.567 1.00 92.94 96 SER A O 1
ATOM 770 N N . ASP A 1 97 ? -11.204 -10.824 -0.600 1.00 95.19 97 ASP A N 1
ATOM 771 C CA . ASP A 1 97 ? -11.785 -11.369 0.638 1.00 95.19 97 ASP A CA 1
ATOM 772 C C . ASP A 1 97 ? -11.488 -10.464 1.850 1.00 95.19 97 ASP A C 1
ATOM 774 O O . ASP A 1 97 ? -12.364 -10.192 2.672 1.00 95.19 97 ASP A O 1
ATOM 778 N N . LEU A 1 98 ? -10.272 -9.914 1.947 1.00 95.06 98 LEU A N 1
ATOM 779 C CA . LEU A 1 98 ? -9.916 -8.959 3.002 1.00 95.06 98 LEU A CA 1
ATOM 780 C C . LEU A 1 98 ? -10.698 -7.641 2.900 1.00 95.06 98 LEU A C 1
ATOM 782 O O . LEU A 1 98 ? -11.153 -7.125 3.923 1.00 95.06 98 LEU A O 1
ATOM 786 N N . GLN A 1 99 ? -10.879 -7.109 1.689 1.00 95.31 99 GLN A N 1
ATOM 787 C CA . GLN A 1 99 ? -11.690 -5.911 1.447 1.00 95.31 99 GLN A CA 1
ATOM 788 C C . GLN A 1 99 ? -13.146 -6.125 1.881 1.00 95.31 99 GLN A C 1
ATOM 790 O O . GLN A 1 99 ? -13.718 -5.266 2.553 1.00 95.31 99 GLN A O 1
ATOM 795 N N . GLU A 1 100 ? -13.733 -7.283 1.572 1.00 96.25 100 GLU A N 1
ATOM 796 C CA . GLU A 1 100 ? -15.098 -7.626 1.983 1.00 96.25 100 GLU A CA 1
ATOM 797 C C . GLU A 1 100 ? -15.229 -7.730 3.512 1.00 96.25 100 GLU A C 1
ATOM 799 O O . GLU A 1 100 ? -16.161 -7.174 4.108 1.00 96.25 100 GLU A O 1
ATOM 804 N N . LYS A 1 101 ? -14.255 -8.361 4.182 1.00 95.81 101 LYS A N 1
ATOM 805 C CA . LYS A 1 101 ? -14.216 -8.423 5.654 1.00 95.81 101 LYS A CA 1
ATOM 806 C C . LYS A 1 101 ? -14.106 -7.040 6.290 1.00 95.81 101 LYS A C 1
ATOM 808 O O . LYS A 1 101 ? -14.769 -6.785 7.294 1.00 95.81 101 LYS A O 1
ATOM 813 N N . LEU A 1 102 ? -13.299 -6.144 5.722 1.00 96.56 102 LEU A N 1
ATOM 814 C CA . LEU A 1 102 ? -13.160 -4.768 6.210 1.00 96.56 102 LEU A CA 1
ATOM 815 C C . LEU A 1 102 ? -14.426 -3.941 5.980 1.00 96.56 102 LEU A C 1
ATOM 817 O O . LEU A 1 102 ? -14.813 -3.173 6.860 1.00 96.56 102 LEU A O 1
ATOM 821 N N . ALA A 1 103 ? -15.098 -4.117 4.841 1.00 96.25 103 ALA A N 1
ATOM 822 C CA . ALA A 1 103 ? -16.379 -3.472 4.569 1.00 96.25 103 ALA A CA 1
ATOM 823 C C . ALA A 1 103 ? -17.457 -3.923 5.569 1.00 96.25 103 ALA A C 1
ATOM 825 O O . ALA A 1 103 ? -18.185 -3.089 6.113 1.00 96.25 103 ALA A O 1
ATOM 826 N N . THR A 1 104 ? -17.498 -5.223 5.870 1.00 96.25 104 THR A N 1
ATOM 827 C CA . THR A 1 104 ? -18.386 -5.796 6.892 1.00 96.25 104 THR A CA 1
ATOM 828 C C . THR A 1 104 ? -18.071 -5.216 8.270 1.00 96.25 104 THR A C 1
ATOM 830 O O .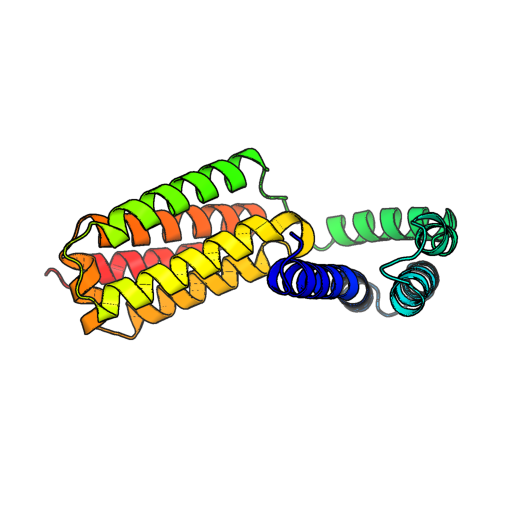 THR A 1 104 ? -18.946 -4.629 8.901 1.00 96.25 104 THR A O 1
ATOM 833 N N . LEU A 1 105 ? -16.799 -5.248 8.687 1.00 95.94 105 LEU A N 1
ATOM 834 C CA . LEU A 1 105 ? -16.362 -4.671 9.959 1.00 95.94 105 LEU A CA 1
ATOM 835 C C . LEU A 1 105 ? -16.721 -3.182 10.071 1.00 95.94 105 LEU A C 1
ATOM 837 O O . LEU A 1 105 ? -17.141 -2.727 11.131 1.00 95.94 105 LEU A O 1
ATOM 841 N N . LYS A 1 106 ? -16.562 -2.403 8.997 1.00 96.19 106 LYS A N 1
ATOM 842 C CA . LYS A 1 106 ? -16.942 -0.985 8.982 1.00 96.19 106 LYS A CA 1
ATOM 843 C C . LYS A 1 106 ? -18.434 -0.805 9.266 1.00 96.19 106 LYS A C 1
ATOM 845 O O . LYS A 1 106 ? -18.790 0.064 10.060 1.00 96.19 106 LYS A O 1
ATOM 850 N N . SER A 1 107 ? -19.289 -1.613 8.640 1.00 95.38 107 SER A N 1
ATOM 851 C CA . SER A 1 107 ? -20.734 -1.603 8.899 1.00 95.38 107 SER A CA 1
ATOM 852 C C . SER A 1 107 ? -21.038 -1.946 10.361 1.00 95.38 107 SER A C 1
ATOM 854 O O . SER A 1 107 ? -21.766 -1.209 11.029 1.00 95.38 107 SER A O 1
ATOM 856 N N . ASP A 1 108 ? -20.416 -3.005 10.881 1.00 94.69 108 ASP A N 1
ATOM 857 C CA . ASP A 1 108 ? -20.597 -3.461 12.263 1.00 94.69 108 ASP A CA 1
ATOM 858 C C . ASP A 1 108 ? -20.135 -2.398 13.275 1.00 94.69 108 ASP A C 1
ATOM 860 O O . ASP A 1 108 ? -20.820 -2.122 14.259 1.00 94.69 108 ASP A O 1
ATOM 864 N N . LEU A 1 109 ? -19.011 -1.721 13.011 1.00 93.81 109 LEU A N 1
ATOM 865 C CA . LEU A 1 109 ? -18.488 -0.638 13.851 1.00 93.81 109 LEU A CA 1
ATOM 866 C C . LEU A 1 109 ? -19.452 0.539 13.941 1.00 93.81 109 LEU A C 1
ATOM 868 O O . LEU A 1 109 ? -19.668 1.067 15.035 1.00 93.81 109 LEU A O 1
ATOM 872 N N . LEU A 1 110 ? -20.037 0.947 12.814 1.00 93.00 110 LEU A N 1
ATOM 873 C CA . LEU A 1 110 ? -20.999 2.047 12.781 1.00 93.00 110 LEU A CA 1
ATOM 874 C C . LEU A 1 110 ? -22.244 1.722 13.617 1.00 93.00 110 LEU A C 1
ATOM 876 O O . LEU A 1 110 ? -22.714 2.593 14.350 1.00 93.00 110 LEU A O 1
ATOM 880 N N . ALA A 1 111 ? -22.710 0.471 13.575 1.00 93.06 111 ALA A N 1
ATOM 881 C CA . ALA A 1 111 ? -23.863 -0.009 14.336 1.00 93.06 111 ALA A CA 1
ATOM 882 C C . ALA A 1 111 ? -23.559 -0.375 15.804 1.00 93.06 111 ALA A C 1
ATOM 884 O O . ALA A 1 111 ? -24.487 -0.581 16.580 1.00 93.06 111 ALA A O 1
ATOM 885 N N . SER A 1 112 ? -22.285 -0.475 16.190 1.00 92.62 112 SER A N 1
ATOM 886 C CA . SER A 1 112 ? -21.882 -0.944 17.521 1.00 92.62 112 SER A CA 1
ATOM 887 C C . SER A 1 112 ? -22.035 0.096 18.638 1.00 92.62 112 SER A C 1
ATOM 889 O O . SER A 1 112 ? -21.965 1.307 18.408 1.00 92.62 112 SER A O 1
ATOM 891 N N . ASP A 1 113 ? -22.087 -0.395 19.877 1.00 89.00 113 ASP A N 1
ATOM 892 C CA . ASP A 1 113 ? -22.065 0.408 21.111 1.00 89.00 113 ASP A CA 1
ATOM 893 C C . ASP A 1 113 ? -20.642 0.789 21.567 1.00 89.00 113 ASP A C 1
ATOM 895 O O . ASP A 1 113 ? -20.409 1.164 22.718 1.00 89.00 113 ASP A O 1
ATOM 899 N N . LEU A 1 114 ? -19.654 0.668 20.675 1.00 90.69 114 LEU A N 1
ATOM 900 C CA . LEU A 1 114 ? -18.266 0.986 20.984 1.00 90.69 114 LEU A CA 1
ATOM 901 C C . LEU A 1 114 ? -18.130 2.492 21.298 1.00 90.69 114 LEU A C 1
ATOM 903 O O . LEU A 1 114 ? -18.693 3.306 20.557 1.00 90.69 114 LEU A O 1
ATOM 907 N N . PRO A 1 115 ? -17.387 2.892 22.354 1.00 91.50 115 PRO A N 1
ATOM 908 C CA . PRO A 1 115 ? -17.238 4.299 22.719 1.00 91.50 115 PRO A CA 1
ATOM 909 C C . PRO A 1 115 ? -16.776 5.148 21.535 1.00 91.50 115 PRO A C 1
ATOM 911 O O . PRO A 1 115 ? -15.852 4.758 20.823 1.00 91.50 115 PRO A O 1
ATOM 914 N N . GLU A 1 116 ? -17.377 6.324 21.348 1.00 90.81 116 GLU A N 1
ATOM 915 C CA . GLU A 1 116 ? -17.197 7.148 20.141 1.00 90.81 116 GLU A CA 1
ATOM 916 C C . GLU A 1 116 ? -15.722 7.409 19.793 1.00 90.81 116 GLU A C 1
ATOM 918 O O . GLU A 1 116 ? -15.305 7.268 18.644 1.00 90.81 116 GLU A O 1
ATOM 923 N N . SER A 1 117 ? -14.891 7.709 20.796 1.00 90.75 117 SER A N 1
ATOM 924 C CA . SER A 1 117 ? -13.452 7.927 20.604 1.00 90.75 117 SER A CA 1
ATOM 925 C C . SER A 1 117 ? -12.733 6.692 20.052 1.00 90.75 117 SER A C 1
ATOM 927 O O . SER A 1 117 ? -11.914 6.806 19.137 1.00 90.75 117 SER A O 1
ATOM 929 N N . ALA A 1 118 ? -13.057 5.508 20.571 1.00 91.56 118 ALA A N 1
ATOM 930 C CA . ALA A 1 118 ? -12.499 4.253 20.100 1.00 91.56 118 ALA A CA 1
ATOM 931 C C . ALA A 1 118 ? -13.085 3.871 18.729 1.00 91.56 118 ALA A C 1
ATOM 933 O O . ALA A 1 118 ? -12.339 3.418 17.865 1.00 91.56 118 ALA A O 1
ATOM 934 N N . LYS A 1 119 ? -14.366 4.159 18.465 1.00 94.06 119 LYS A N 1
ATOM 935 C CA . LYS A 1 119 ? -15.020 3.904 17.173 1.00 94.06 119 LYS A CA 1
ATOM 936 C C . LYS A 1 119 ? -14.352 4.699 16.055 1.00 94.06 119 LYS A C 1
ATOM 938 O O . LYS A 1 119 ? -13.957 4.121 15.045 1.00 94.06 119 LYS A O 1
ATOM 943 N N . ILE A 1 120 ? -14.127 5.997 16.270 1.00 93.56 120 ILE A N 1
ATOM 944 C CA . ILE A 1 120 ? -13.398 6.868 15.336 1.00 93.56 120 ILE A CA 1
ATOM 945 C C . ILE A 1 120 ? -11.979 6.340 15.086 1.00 93.56 120 ILE A C 1
ATOM 947 O O . ILE A 1 120 ? -11.502 6.338 13.948 1.00 93.56 120 ILE A O 1
ATOM 951 N N . ALA A 1 121 ? -11.290 5.890 16.136 1.00 93.38 121 ALA A N 1
ATOM 952 C CA . ALA A 1 121 ? -9.943 5.347 16.015 1.00 93.38 121 ALA A CA 1
ATOM 953 C C . ALA A 1 121 ? -9.900 4.041 15.203 1.00 93.38 121 ALA A C 1
ATOM 955 O O . ALA A 1 121 ? -9.049 3.921 14.320 1.00 93.38 121 ALA A O 1
ATOM 956 N N . VAL A 1 122 ? -10.820 3.098 15.445 1.00 94.44 122 VAL A N 1
ATOM 957 C CA . VAL A 1 122 ? -10.902 1.854 14.662 1.00 94.44 122 VAL A CA 1
ATOM 958 C C . VAL A 1 122 ? -11.253 2.164 13.211 1.00 94.44 122 VAL A C 1
ATOM 960 O O . VAL A 1 122 ? -10.571 1.680 12.312 1.00 94.44 122 VAL A O 1
ATOM 963 N N . LEU A 1 123 ? -12.257 3.013 12.964 1.00 95.62 123 LEU A N 1
ATOM 964 C CA . LEU A 1 123 ? -12.661 3.394 11.608 1.00 95.62 123 LEU A CA 1
ATOM 965 C C . LEU A 1 123 ? -11.494 3.992 10.816 1.00 95.62 123 LEU A C 1
ATOM 967 O O . LEU A 1 123 ? -11.305 3.646 9.654 1.00 95.62 123 LEU A O 1
ATOM 971 N N . ARG A 1 124 ? -10.655 4.823 11.445 1.00 95.75 124 ARG A N 1
ATOM 972 C CA . ARG A 1 124 ? -9.450 5.367 10.802 1.00 95.75 124 ARG A CA 1
ATOM 973 C C . ARG A 1 124 ? -8.479 4.269 10.360 1.00 95.75 124 ARG A C 1
ATOM 975 O O . ARG A 1 124 ? -7.920 4.358 9.269 1.00 95.75 124 ARG A O 1
ATOM 982 N N . HIS A 1 125 ? -8.270 3.254 11.197 1.00 96.12 125 HIS A N 1
ATOM 983 C CA . HIS A 1 125 ? -7.398 2.122 10.874 1.00 96.12 125 HIS A CA 1
ATOM 984 C C . HIS A 1 125 ? -7.996 1.231 9.785 1.00 96.12 125 HIS A C 1
ATOM 986 O O . HIS A 1 125 ? -7.277 0.840 8.870 1.00 96.12 125 HIS A O 1
ATOM 992 N N . VAL A 1 126 ? -9.308 0.980 9.834 1.00 96.50 126 VAL A N 1
ATOM 993 C CA . VAL A 1 126 ? -10.040 0.236 8.797 1.00 96.50 126 VAL A CA 1
ATOM 994 C C . VAL A 1 126 ? -9.926 0.939 7.447 1.00 96.50 126 VAL A C 1
ATOM 996 O O . VAL A 1 126 ? -9.507 0.314 6.483 1.00 96.50 126 VAL A O 1
ATOM 999 N N . GLU A 1 127 ? -10.189 2.245 7.375 1.00 95.81 127 GLU A N 1
ATOM 1000 C CA . GLU A 1 127 ? -10.064 3.026 6.133 1.00 95.81 127 GLU A CA 1
ATOM 1001 C C . GLU A 1 127 ? -8.639 3.028 5.571 1.00 95.81 127 GLU A C 1
ATOM 1003 O O . GLU A 1 127 ? -8.432 2.919 4.361 1.00 95.81 127 GLU A O 1
ATOM 1008 N N . ARG A 1 128 ? -7.634 3.139 6.447 1.00 96.00 128 ARG A N 1
ATOM 1009 C CA . ARG A 1 128 ? -6.229 3.086 6.035 1.00 96.00 128 ARG A CA 1
ATOM 1010 C C . ARG A 1 128 ? -5.874 1.720 5.449 1.00 96.00 128 ARG A C 1
ATOM 1012 O O . ARG A 1 128 ? -5.172 1.664 4.444 1.00 96.00 128 ARG A O 1
ATOM 1019 N N . LEU A 1 129 ? -6.372 0.644 6.055 1.00 95.94 129 LEU A N 1
ATOM 1020 C CA . LEU A 1 129 ? -6.128 -0.717 5.596 1.00 95.94 129 LEU A CA 1
ATOM 1021 C C . LEU A 1 129 ? -6.859 -1.023 4.284 1.00 95.94 129 LEU A C 1
ATOM 1023 O O . LEU A 1 129 ? -6.253 -1.584 3.375 1.00 95.94 129 LEU A O 1
ATOM 1027 N N . THR A 1 130 ? -8.118 -0.593 4.156 1.00 96.12 130 THR A N 1
ATOM 1028 C CA . THR A 1 130 ? -8.894 -0.699 2.912 1.00 96.12 130 THR A CA 1
ATOM 1029 C C . THR A 1 130 ? -8.163 -0.009 1.768 1.00 96.12 130 THR A C 1
ATOM 1031 O O . THR A 1 130 ? -7.922 -0.627 0.738 1.00 96.12 130 THR A O 1
ATOM 1034 N N . ARG A 1 131 ? -7.703 1.232 1.974 1.00 94.12 131 ARG A N 1
ATOM 1035 C CA . ARG A 1 131 ? -6.941 1.968 0.957 1.00 94.12 131 ARG A CA 1
ATOM 1036 C C . ARG A 1 131 ? -5.645 1.258 0.569 1.00 94.12 131 ARG A C 1
ATOM 1038 O O . ARG A 1 131 ? -5.334 1.171 -0.613 1.00 94.12 131 ARG A O 1
ATOM 1045 N N . ALA A 1 132 ? -4.903 0.738 1.545 1.00 94.31 132 ALA A N 1
ATOM 1046 C CA . ALA A 1 132 ? -3.666 0.008 1.280 1.00 94.31 132 ALA A CA 1
ATOM 1047 C C . ALA A 1 132 ? -3.903 -1.275 0.462 1.00 94.31 132 ALA A C 1
ATOM 1049 O O . ALA A 1 132 ? -3.086 -1.617 -0.389 1.00 94.31 132 ALA A O 1
ATOM 1050 N N . LEU A 1 133 ? -5.0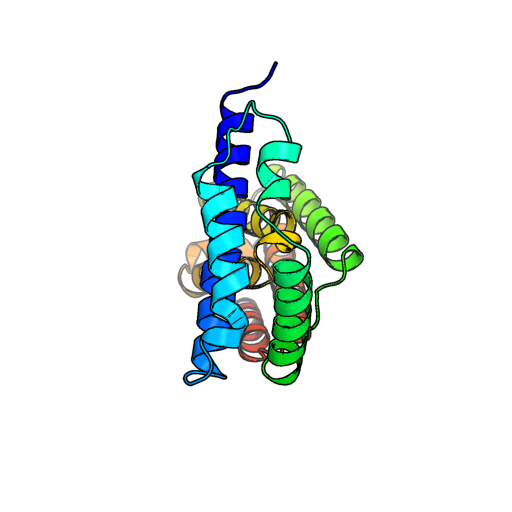26 -1.966 0.687 1.00 94.69 133 LEU A N 1
ATOM 1051 C CA . LEU A 1 133 ? -5.434 -3.125 -0.111 1.00 94.69 133 LEU A CA 1
ATOM 1052 C C . LEU A 1 133 ? -5.891 -2.719 -1.519 1.00 94.69 133 LEU A C 1
ATOM 1054 O O . LEU A 1 133 ? -5.484 -3.354 -2.489 1.00 94.69 133 LEU A O 1
ATOM 1058 N N . ASP A 1 134 ? -6.667 -1.639 -1.647 1.00 92.69 134 ASP A N 1
ATOM 1059 C CA . ASP A 1 134 ? -7.109 -1.099 -2.941 1.00 92.69 134 ASP A CA 1
ATOM 1060 C C . ASP A 1 134 ? -5.923 -0.692 -3.827 1.00 92.69 134 ASP A C 1
ATOM 1062 O O . ASP A 1 134 ? -5.943 -0.857 -5.047 1.00 92.69 134 ASP A O 1
ATOM 1066 N N . GLU A 1 135 ? -4.875 -0.153 -3.206 1.00 92.44 135 GLU A N 1
ATOM 1067 C CA . GLU A 1 135 ? -3.674 0.353 -3.870 1.00 92.44 135 GLU A CA 1
ATOM 1068 C C . GLU A 1 135 ? -2.549 -0.694 -3.938 1.00 92.44 135 GLU A C 1
ATOM 1070 O O . GLU A 1 135 ? -1.453 -0.379 -4.411 1.00 92.44 135 GLU A O 1
ATOM 1075 N N . TYR A 1 136 ? -2.799 -1.943 -3.519 1.00 91.94 136 TYR A N 1
ATOM 1076 C CA . TYR A 1 136 ? -1.798 -3.016 -3.455 1.00 91.94 136 TYR A CA 1
ATOM 1077 C C . TYR A 1 136 ? -1.106 -3.263 -4.800 1.00 91.94 136 TYR A C 1
ATOM 1079 O O . TYR A 1 136 ? 0.114 -3.405 -4.860 1.00 91.94 136 TYR A O 1
ATOM 1087 N N . ALA A 1 137 ? -1.872 -3.256 -5.895 1.00 88.25 137 ALA A N 1
ATOM 1088 C CA . ALA A 1 137 ? -1.338 -3.476 -7.240 1.00 88.25 137 ALA A CA 1
ATOM 1089 C C . ALA A 1 137 ? -0.313 -2.409 -7.670 1.00 88.25 137 ALA A C 1
ATOM 1091 O O . ALA A 1 137 ? 0.481 -2.652 -8.574 1.00 88.25 137 ALA A O 1
ATOM 1092 N N . ILE A 1 138 ? -0.341 -1.232 -7.037 1.00 89.00 138 ILE A N 1
ATOM 1093 C CA . ILE A 1 138 ? 0.586 -0.131 -7.301 1.00 89.00 138 ILE A CA 1
ATOM 1094 C C . ILE A 1 138 ? 1.699 -0.135 -6.255 1.00 89.00 138 ILE A C 1
ATOM 1096 O O . ILE A 1 138 ? 2.870 -0.089 -6.597 1.00 89.00 138 ILE A O 1
ATOM 1100 N N . THR A 1 139 ? 1.337 -0.177 -4.976 1.00 88.19 139 THR A N 1
ATOM 1101 C CA . THR A 1 139 ? 2.243 0.137 -3.860 1.00 88.19 139 THR A CA 1
ATOM 1102 C C . THR A 1 139 ? 2.850 -1.089 -3.174 1.00 88.19 139 THR A C 1
ATOM 1104 O O . THR A 1 139 ? 3.730 -0.955 -2.321 1.00 88.19 139 THR A O 1
ATOM 1107 N N . GLY A 1 140 ? 2.419 -2.294 -3.552 1.00 88.50 140 GLY A N 1
ATOM 1108 C CA . GLY A 1 140 ? 2.855 -3.541 -2.937 1.00 88.50 140 GLY A CA 1
ATOM 1109 C C . GLY A 1 140 ? 2.369 -3.691 -1.493 1.00 88.50 140 GLY A C 1
ATOM 1110 O O . GLY A 1 140 ? 1.420 -3.048 -1.054 1.00 88.50 140 GLY A O 1
ATOM 1111 N N . ALA A 1 141 ? 3.006 -4.584 -0.731 1.00 88.12 141 ALA A N 1
ATOM 1112 C CA . ALA A 1 141 ? 2.529 -4.929 0.612 1.00 88.12 141 ALA A CA 1
ATOM 1113 C C . ALA A 1 141 ? 2.977 -3.952 1.713 1.00 88.12 141 ALA A C 1
ATOM 1115 O O . ALA A 1 141 ? 2.477 -4.047 2.832 1.00 88.12 141 ALA A O 1
ATOM 1116 N N . VAL A 1 142 ? 3.909 -3.035 1.429 1.00 86.31 142 VAL A N 1
ATOM 1117 C CA . VAL A 1 142 ? 4.495 -2.145 2.449 1.00 86.31 142 VAL A CA 1
ATOM 1118 C C . VAL A 1 142 ? 3.441 -1.236 3.100 1.00 86.31 142 VAL A C 1
ATOM 1120 O O . VAL A 1 142 ? 3.381 -1.204 4.325 1.00 86.31 142 VAL A O 1
ATOM 1123 N N . PRO A 1 143 ? 2.524 -0.576 2.366 1.00 91.12 143 PRO A N 1
ATOM 1124 C CA . PRO A 1 143 ? 1.491 0.227 3.026 1.00 91.12 143 PRO A CA 1
ATOM 1125 C C . PRO A 1 143 ? 0.485 -0.598 3.835 1.00 91.12 143 PRO A C 1
ATOM 1127 O O . PRO A 1 143 ? -0.060 -0.100 4.821 1.00 91.12 143 PRO A O 1
ATOM 1130 N N . ILE A 1 144 ? 0.238 -1.855 3.440 1.00 93.12 144 ILE A N 1
ATOM 1131 C CA . ILE A 1 144 ? -0.616 -2.784 4.198 1.00 93.12 144 ILE A CA 1
ATOM 1132 C C . ILE A 1 144 ? 0.058 -3.095 5.536 1.00 93.12 144 ILE A C 1
ATOM 1134 O O . ILE A 1 144 ? -0.579 -3.012 6.586 1.00 93.12 144 ILE A O 1
ATOM 1138 N N . LEU A 1 145 ? 1.358 -3.388 5.487 1.00 87.88 145 LEU A N 1
ATOM 1139 C CA . LEU A 1 145 ? 2.220 -3.566 6.649 1.00 87.88 145 LEU A CA 1
ATOM 1140 C C . LEU A 1 145 ? 2.151 -2.349 7.586 1.00 87.88 145 LEU A C 1
ATOM 1142 O O . LEU A 1 145 ? 1.745 -2.490 8.739 1.00 87.88 145 LEU A O 1
ATOM 1146 N N . ASP A 1 146 ? 2.431 -1.148 7.082 1.00 90.38 146 ASP A N 1
ATOM 1147 C CA . ASP A 1 146 ? 2.423 0.078 7.889 1.00 90.38 146 ASP A CA 1
ATOM 1148 C C . ASP A 1 146 ? 1.054 0.362 8.531 1.00 90.38 146 ASP A C 1
ATOM 1150 O O . ASP A 1 146 ? 0.962 0.921 9.630 1.00 90.38 146 ASP A O 1
ATOM 1154 N N . ALA A 1 147 ? -0.035 0.018 7.835 1.00 94.19 147 ALA A N 1
ATOM 1155 C CA . ALA A 1 147 ? -1.390 0.159 8.355 1.00 94.19 147 ALA A CA 1
ATOM 1156 C C . ALA A 1 147 ? -1.650 -0.807 9.523 1.00 94.19 147 ALA A C 1
ATOM 1158 O O . ALA A 1 147 ? -2.184 -0.382 10.552 1.00 94.19 147 ALA A O 1
ATOM 1159 N N . VAL A 1 148 ? -1.232 -2.071 9.394 1.00 92.31 148 VAL A N 1
ATOM 1160 C CA . VAL A 1 148 ? -1.327 -3.076 10.464 1.00 92.31 148 VAL A CA 1
ATOM 1161 C C . VAL A 1 148 ? -0.478 -2.673 11.669 1.00 92.31 148 VAL A C 1
ATOM 1163 O O . VAL A 1 148 ? -0.998 -2.640 12.786 1.00 92.31 148 VAL A O 1
ATOM 1166 N N . ASP A 1 149 ? 0.783 -2.294 11.460 1.00 88.19 149 ASP A N 1
ATOM 1167 C CA . ASP A 1 149 ? 1.696 -1.881 12.534 1.00 88.19 149 ASP A CA 1
ATOM 1168 C C . ASP A 1 149 ? 1.174 -0.657 13.284 1.00 88.19 149 ASP A C 1
ATOM 1170 O O . ASP A 1 149 ? 1.200 -0.600 14.516 1.00 88.19 149 ASP A O 1
ATOM 1174 N N . SER A 1 150 ? 0.627 0.319 12.558 1.00 92.25 150 SER A N 1
ATOM 1175 C CA . SER A 1 150 ? 0.016 1.493 13.172 1.00 92.25 150 SER A CA 1
ATOM 1176 C C . SER A 1 150 ? -1.204 1.138 14.024 1.00 92.25 150 SER A C 1
ATOM 1178 O O . SER A 1 150 ? -1.416 1.765 15.067 1.00 92.25 150 SER A O 1
ATOM 1180 N N . ALA A 1 151 ? -2.013 0.170 13.592 1.00 92.31 151 ALA A N 1
ATOM 1181 C CA . ALA A 1 151 ? -3.180 -0.286 14.334 1.00 92.31 151 ALA A CA 1
ATOM 1182 C C . ALA A 1 151 ? -2.771 -1.052 15.598 1.00 92.31 151 ALA A C 1
ATOM 1184 O O . ALA A 1 151 ? -3.230 -0.724 16.694 1.00 92.31 151 ALA A O 1
ATOM 1185 N N . VAL A 1 152 ? -1.846 -2.003 15.464 1.00 89.00 152 VAL A N 1
ATOM 1186 C CA . VAL A 1 152 ? -1.273 -2.773 16.576 1.00 89.00 152 VAL A CA 1
ATOM 1187 C C . VAL A 1 152 ? -0.591 -1.857 17.589 1.00 89.00 152 VAL A C 1
ATOM 1189 O O . VAL A 1 152 ? -0.865 -1.947 18.786 1.00 89.00 152 VAL A O 1
ATOM 1192 N N . GLY A 1 153 ? 0.224 -0.910 17.128 1.00 88.31 153 GLY A N 1
ATOM 1193 C CA . GLY A 1 153 ? 0.872 0.075 17.987 1.00 88.31 153 GLY A CA 1
ATOM 1194 C C . GLY A 1 153 ? -0.131 0.891 18.803 1.00 88.31 153 GLY A C 1
ATOM 1195 O O . GLY A 1 153 ? 0.112 1.157 19.980 1.00 88.31 153 GLY A O 1
ATOM 1196 N N . HIS A 1 154 ? -1.288 1.235 18.229 1.00 91.31 154 HIS A N 1
ATOM 1197 C CA . HIS A 1 154 ? -2.346 1.932 18.963 1.00 91.31 154 HIS A CA 1
ATOM 1198 C C . HIS A 1 154 ? -2.944 1.047 20.068 1.00 91.31 154 HIS A C 1
ATOM 1200 O O . HIS A 1 154 ? -3.029 1.477 21.218 1.00 91.31 154 HIS A O 1
ATOM 1206 N N . VAL A 1 155 ? -3.255 -0.217 19.752 1.00 88.38 155 VAL A N 1
ATOM 1207 C CA . VAL A 1 155 ? -3.741 -1.217 20.725 1.00 88.38 155 VAL A CA 1
ATOM 1208 C C . VAL A 1 155 ? -2.745 -1.417 21.874 1.00 88.38 155 VAL A C 1
ATOM 1210 O O . VAL A 1 155 ? -3.134 -1.529 23.038 1.00 88.38 155 VAL A O 1
ATOM 1213 N N . MET A 1 156 ? -1.444 -1.447 21.580 1.00 84.94 156 MET A N 1
ATOM 1214 C CA . MET A 1 156 ? -0.395 -1.687 22.576 1.00 84.94 156 MET A CA 1
ATOM 1215 C C . MET A 1 156 ? -0.084 -0.473 23.460 1.00 84.94 156 MET A C 1
ATOM 1217 O O . MET A 1 156 ? 0.391 -0.650 24.583 1.00 84.94 156 MET A O 1
ATOM 1221 N N . ARG A 1 157 ? -0.354 0.752 23.001 1.00 88.44 157 ARG A N 1
ATOM 1222 C CA . ARG A 1 157 ? 0.042 1.977 23.720 1.00 88.44 157 ARG A CA 1
ATOM 1223 C C . ARG A 1 157 ? -1.099 2.652 24.471 1.00 88.44 157 ARG A C 1
ATOM 1225 O O . ARG A 1 157 ? -0.831 3.290 25.483 1.00 88.44 157 ARG A O 1
ATOM 1232 N N . ASP A 1 158 ? -2.337 2.496 24.014 1.00 89.88 158 ASP A N 1
ATOM 1233 C CA . ASP A 1 158 ? -3.507 3.113 24.639 1.00 89.88 158 ASP A CA 1
ATOM 1234 C C . ASP A 1 158 ? -4.333 2.058 25.393 1.00 89.88 158 ASP A C 1
ATOM 1236 O O . ASP A 1 158 ? -4.976 1.188 24.800 1.00 89.88 158 ASP A O 1
ATOM 1240 N N . SER A 1 159 ? -4.285 2.117 26.727 1.00 87.06 159 SER A N 1
ATOM 1241 C CA . SER A 1 159 ? -5.012 1.191 27.598 1.00 87.06 159 SER A CA 1
ATOM 1242 C C . SER A 1 159 ? -6.523 1.402 27.557 1.00 87.06 159 SER A C 1
ATOM 1244 O O . SER A 1 159 ? -7.260 0.426 27.648 1.00 87.06 159 SER A O 1
ATOM 1246 N N . GLN A 1 160 ? -7.000 2.638 27.387 1.00 86.31 160 GLN A N 1
ATOM 1247 C CA . GLN A 1 160 ? -8.430 2.931 27.311 1.00 86.31 160 GLN A CA 1
ATOM 1248 C C . GLN A 1 160 ? -9.012 2.407 25.997 1.00 86.31 160 GLN A C 1
ATOM 1250 O O . GLN A 1 160 ? -10.056 1.754 25.998 1.00 86.31 160 GLN A O 1
ATOM 1255 N N . TYR A 1 161 ? -8.308 2.646 24.890 1.00 88.75 161 TYR A N 1
ATOM 1256 C CA . TYR A 1 161 ? -8.646 2.089 23.585 1.00 88.75 161 TYR A CA 1
ATOM 1257 C C . TYR A 1 161 ? -8.657 0.558 23.627 1.00 88.75 161 TYR A C 1
ATOM 1259 O O . TYR A 1 161 ? -9.629 -0.061 23.201 1.00 88.75 161 TYR A O 1
ATOM 1267 N N . ARG A 1 162 ? -7.626 -0.064 24.213 1.00 89.94 162 ARG A N 1
ATOM 1268 C CA . ARG A 1 162 ? -7.559 -1.522 24.376 1.00 89.94 162 ARG A CA 1
ATOM 1269 C C . ARG A 1 162 ? -8.751 -2.079 25.151 1.00 89.94 162 ARG A C 1
ATOM 1271 O O . ARG A 1 162 ? -9.389 -3.008 24.663 1.00 89.94 162 ARG A O 1
ATOM 1278 N N . SER A 1 163 ? -9.066 -1.509 26.313 1.00 87.56 163 SER A N 1
ATOM 1279 C CA . SER A 1 163 ? -10.197 -1.961 27.130 1.00 87.56 163 SER A CA 1
ATOM 1280 C C . SER A 1 163 ? -11.527 -1.843 26.384 1.00 87.56 163 SER A C 1
ATOM 1282 O O . SER A 1 163 ? -12.364 -2.735 26.483 1.00 87.56 163 SER A O 1
ATOM 1284 N N . ALA A 1 164 ? -11.707 -0.783 25.588 1.00 88.50 164 ALA A N 1
ATOM 1285 C CA . ALA A 1 164 ? -12.901 -0.601 24.764 1.00 88.50 164 ALA A CA 1
ATOM 1286 C C . ALA A 1 164 ? -13.033 -1.660 23.654 1.00 88.50 164 ALA A C 1
ATOM 1288 O O . ALA A 1 164 ? -14.141 -2.096 23.339 1.00 88.50 164 ALA A O 1
ATOM 1289 N N . LEU A 1 165 ? -11.915 -2.102 23.066 1.00 89.44 165 LEU A N 1
ATOM 1290 C CA . LEU A 1 165 ? -11.930 -3.198 22.094 1.00 89.44 165 LEU A CA 1
ATOM 1291 C C . LEU A 1 165 ? -12.247 -4.541 22.759 1.00 89.44 165 LEU A C 1
ATOM 1293 O O . LEU A 1 165 ? -13.010 -5.322 22.203 1.00 89.44 165 LEU A O 1
ATOM 1297 N N . GLN A 1 166 ? -11.703 -4.800 23.951 1.00 85.12 166 GLN A N 1
ATOM 1298 C CA . GLN A 1 166 ? -11.936 -6.047 24.692 1.00 85.12 166 GLN A CA 1
ATOM 1299 C C . GLN A 1 166 ? -13.388 -6.212 25.149 1.00 85.12 166 GLN A C 1
ATOM 1301 O O . GLN A 1 166 ? -13.859 -7.334 25.303 1.00 85.12 166 GLN A O 1
ATOM 1306 N N . SER A 1 167 ? -14.107 -5.113 25.379 1.00 82.75 167 SER A N 1
ATOM 1307 C CA . SER A 1 167 ? -15.476 -5.161 25.890 1.00 82.75 167 SER A CA 1
ATOM 1308 C C . SER A 1 167 ? -16.539 -5.409 24.814 1.00 82.75 167 SER A C 1
ATOM 1310 O O . SER A 1 167 ? -17.726 -5.377 25.134 1.00 82.75 167 SER A O 1
ATOM 1312 N N . THR A 1 168 ? -16.160 -5.601 23.544 1.00 87.12 168 THR A N 1
ATOM 1313 C CA . THR A 1 168 ? -17.114 -5.724 22.429 1.00 87.12 168 THR A CA 1
ATOM 1314 C C . THR A 1 168 ? -16.694 -6.790 21.415 1.00 87.12 168 THR A C 1
ATOM 1316 O O . THR A 1 168 ? -15.513 -6.962 21.121 1.00 87.12 168 THR A O 1
ATOM 1319 N N . SER A 1 169 ? -17.674 -7.465 20.807 1.00 89.44 169 SER A N 1
ATOM 1320 C CA . SER A 1 169 ? -17.430 -8.441 19.733 1.00 89.44 169 SER A CA 1
ATOM 1321 C C . SER A 1 169 ? -16.806 -7.802 18.488 1.00 89.44 169 SER A C 1
ATOM 1323 O O . SER A 1 169 ? -15.947 -8.399 17.843 1.00 89.44 169 SER A O 1
ATOM 1325 N N . VAL A 1 170 ? -17.189 -6.561 18.169 1.00 91.31 170 VAL A N 1
ATOM 1326 C CA . VAL A 1 170 ? -16.642 -5.824 17.020 1.00 91.31 170 VAL A CA 1
ATOM 1327 C C . VAL A 1 170 ? -15.164 -5.464 17.217 1.00 91.31 170 VAL A C 1
ATOM 1329 O O . VAL A 1 170 ? -14.382 -5.476 16.265 1.00 91.31 170 VAL A O 1
ATOM 1332 N N . GLY A 1 171 ? -14.747 -5.195 18.460 1.00 90.25 171 GLY A N 1
ATOM 1333 C CA . GLY A 1 171 ? -13.341 -4.991 18.791 1.00 90.25 171 GLY A CA 1
ATOM 1334 C C . GLY A 1 171 ? -12.519 -6.264 18.587 1.00 90.25 171 GLY A C 1
ATOM 1335 O O . GLY A 1 171 ? -11.445 -6.211 17.990 1.00 90.25 171 GLY A O 1
ATOM 1336 N N . GLU A 1 172 ? -13.047 -7.422 18.988 1.00 89.25 172 GLU A N 1
ATOM 1337 C CA . GLU A 1 172 ? -12.418 -8.722 18.729 1.00 89.25 172 GLU A CA 1
ATOM 1338 C C . GLU A 1 172 ? -12.313 -9.026 17.222 1.00 89.25 172 GLU A C 1
ATOM 1340 O O . GLU A 1 172 ? -11.256 -9.439 16.734 1.00 89.25 172 GLU A O 1
ATOM 1345 N N . GLN A 1 173 ? -13.374 -8.753 16.456 1.00 92.44 173 GLN A N 1
ATOM 1346 C CA . GLN A 1 173 ? -13.394 -8.896 14.996 1.00 92.44 173 GLN A CA 1
ATOM 1347 C C . GLN A 1 173 ? -12.310 -8.042 14.324 1.00 92.44 173 GLN A C 1
ATOM 1349 O O . GLN A 1 173 ? -11.595 -8.540 13.451 1.00 92.44 173 GLN A O 1
ATOM 1354 N N . PHE A 1 174 ? -12.126 -6.791 14.760 1.00 93.56 174 PHE A N 1
ATOM 1355 C CA . PHE A 1 174 ? -11.060 -5.919 14.262 1.00 93.56 174 PHE A CA 1
ATOM 1356 C C . PHE A 1 174 ? -9.667 -6.524 14.469 1.00 93.56 174 PHE A C 1
ATOM 1358 O O . PHE A 1 174 ? -8.885 -6.617 13.523 1.00 93.56 174 PHE A O 1
ATOM 1365 N N . ILE A 1 175 ? -9.367 -7.008 15.675 1.00 90.38 175 ILE A N 1
ATOM 1366 C CA . ILE A 1 175 ? -8.071 -7.631 15.990 1.00 90.38 175 ILE A CA 1
ATOM 1367 C C . ILE A 1 175 ? -7.848 -8.911 15.181 1.00 90.38 175 ILE A C 1
ATOM 1369 O O . ILE A 1 175 ? -6.734 -9.186 14.717 1.00 90.38 175 ILE A O 1
ATOM 1373 N N . ASN A 1 176 ? -8.904 -9.700 14.988 1.00 91.38 176 ASN A N 1
ATOM 1374 C CA . ASN A 1 176 ? -8.839 -10.893 14.160 1.00 91.38 176 ASN A CA 1
ATOM 1375 C C . ASN A 1 176 ? -8.515 -10.548 12.707 1.00 91.38 176 ASN A C 1
ATOM 1377 O O . ASN A 1 176 ? -7.619 -11.172 12.141 1.00 91.38 176 ASN A O 1
ATOM 1381 N N . ILE A 1 177 ? -9.141 -9.515 12.137 1.00 93.50 177 ILE A N 1
ATOM 1382 C CA . ILE A 1 177 ? -8.820 -9.047 10.784 1.00 93.50 177 ILE A CA 1
ATOM 1383 C C . ILE A 1 177 ? -7.368 -8.566 10.696 1.00 93.50 177 ILE A C 1
ATOM 1385 O O . ILE A 1 177 ? -6.659 -9.004 9.792 1.00 93.50 177 ILE A O 1
ATOM 1389 N N . LEU A 1 178 ? -6.875 -7.768 11.654 1.00 92.00 178 LEU A N 1
ATOM 1390 C CA . LEU A 1 178 ? -5.459 -7.361 11.680 1.00 92.00 178 LEU A CA 1
ATOM 1391 C C . LEU A 1 178 ? -4.509 -8.567 11.666 1.00 92.00 178 LEU A C 1
ATOM 1393 O O . LEU A 1 178 ? -3.493 -8.549 10.978 1.00 92.00 178 LEU A O 1
ATOM 1397 N N . SER A 1 179 ? -4.862 -9.636 12.383 1.00 89.69 179 SER A N 1
ATOM 1398 C CA . SER A 1 179 ? -4.072 -10.873 12.417 1.00 89.69 179 SER A CA 1
ATOM 1399 C C . SER A 1 179 ? -4.077 -11.621 11.095 1.00 89.69 179 SER A C 1
ATOM 1401 O O . SER A 1 179 ? -3.036 -12.115 10.671 1.00 89.69 179 SER A O 1
ATOM 1403 N N . VAL A 1 180 ? -5.237 -11.717 10.442 1.00 91.38 180 VAL A N 1
ATOM 1404 C CA . VAL A 1 180 ? -5.335 -12.352 9.123 1.00 91.38 180 VAL A CA 1
ATOM 1405 C C . VAL A 1 180 ? -4.485 -11.576 8.122 1.00 91.38 180 VAL A C 1
ATOM 1407 O O . VAL A 1 180 ? -3.684 -12.181 7.413 1.00 91.38 180 VAL A O 1
ATOM 1410 N N . VAL A 1 181 ? -4.593 -10.246 8.111 1.00 90.75 181 VAL A N 1
ATOM 1411 C CA . VAL A 1 181 ? -3.824 -9.406 7.187 1.00 90.75 181 VAL A CA 1
ATOM 1412 C C . VAL A 1 181 ? -2.322 -9.521 7.449 1.00 90.75 181 VAL A C 1
ATOM 1414 O O . VAL A 1 181 ? -1.559 -9.716 6.506 1.00 90.75 181 VAL A O 1
ATOM 1417 N N . ALA A 1 182 ? -1.889 -9.477 8.711 1.00 87.38 182 ALA A N 1
ATOM 1418 C CA . ALA A 1 182 ? -0.484 -9.656 9.071 1.00 87.38 182 ALA A CA 1
ATOM 1419 C C . ALA A 1 182 ? 0.068 -11.002 8.591 1.00 87.38 182 ALA A C 1
ATOM 1421 O O . ALA A 1 182 ? 1.130 -11.044 7.977 1.00 87.38 182 ALA A O 1
ATOM 1422 N N . ASN A 1 183 ? -0.681 -12.089 8.796 1.00 86.62 183 ASN A N 1
ATOM 1423 C CA . ASN A 1 183 ? -0.284 -13.417 8.336 1.00 86.62 183 ASN A CA 1
ATOM 1424 C C . ASN A 1 183 ? -0.143 -13.473 6.811 1.00 86.62 183 ASN A C 1
ATOM 1426 O O . ASN A 1 183 ? 0.842 -14.012 6.309 1.00 86.62 183 ASN A O 1
ATOM 1430 N N . VAL A 1 184 ? -1.094 -12.890 6.075 1.00 88.56 184 VAL A N 1
ATOM 1431 C CA . VAL A 1 184 ? -1.033 -12.805 4.608 1.00 88.56 184 VAL A CA 1
ATOM 1432 C C . VAL A 1 184 ? 0.231 -12.062 4.165 1.00 88.56 184 VAL A C 1
ATOM 1434 O O . VAL A 1 184 ? 0.977 -12.568 3.325 1.00 88.56 184 VAL A O 1
ATOM 1437 N N . VAL A 1 185 ? 0.518 -10.902 4.763 1.00 85.12 185 VAL A N 1
ATOM 1438 C CA . VAL A 1 185 ? 1.711 -10.106 4.435 1.00 85.12 185 VAL A CA 1
ATOM 1439 C C . VAL A 1 185 ? 3.000 -10.845 4.806 1.00 85.12 185 VAL A C 1
ATOM 1441 O O . VAL A 1 185 ? 3.924 -10.883 3.998 1.00 85.12 185 VAL A O 1
ATOM 1444 N N . THR A 1 186 ? 3.068 -11.494 5.972 1.00 82.81 186 THR A N 1
ATOM 1445 C CA . THR A 1 186 ? 4.224 -12.301 6.395 1.00 82.81 186 THR A CA 1
ATOM 1446 C C . THR A 1 186 ? 4.511 -13.443 5.425 1.00 82.81 186 THR A C 1
ATOM 1448 O O . THR A 1 186 ? 5.670 -13.663 5.077 1.00 82.81 186 THR A O 1
ATOM 1451 N N . VAL A 1 187 ? 3.484 -14.153 4.951 1.00 82.75 187 VAL A N 1
ATOM 1452 C CA . VAL A 1 187 ? 3.648 -15.251 3.983 1.00 82.75 187 VAL A CA 1
ATOM 1453 C C . VAL A 1 187 ? 4.117 -14.733 2.620 1.00 82.75 187 VAL A C 1
ATOM 1455 O O . VAL A 1 187 ? 4.985 -15.351 1.996 1.00 82.75 187 VAL A O 1
ATOM 1458 N N . ALA A 1 188 ? 3.561 -13.604 2.174 1.00 80.88 188 ALA A N 1
ATOM 1459 C CA . ALA A 1 188 ? 3.878 -12.976 0.894 1.00 80.88 188 ALA A CA 1
ATOM 1460 C C . ALA A 1 188 ? 5.299 -12.388 0.857 1.00 80.88 188 ALA A C 1
ATOM 1462 O O . ALA A 1 188 ? 6.034 -12.586 -0.110 1.00 80.88 188 ALA A O 1
ATOM 1463 N N . GLN A 1 189 ? 5.696 -11.698 1.929 1.00 77.12 189 GLN A N 1
ATOM 1464 C CA . GLN A 1 189 ? 6.967 -10.973 2.017 1.00 77.12 189 GLN A CA 1
ATOM 1465 C C . GLN A 1 189 ? 8.093 -11.780 2.674 1.00 77.12 189 GLN A C 1
ATOM 1467 O O . GLN A 1 189 ? 9.244 -11.361 2.644 1.00 77.12 189 GLN A O 1
ATOM 1472 N N . GLY A 1 190 ? 7.785 -12.915 3.309 1.00 69.50 190 GLY A N 1
ATOM 1473 C CA . GLY A 1 190 ? 8.772 -13.674 4.080 1.00 69.50 190 GLY A CA 1
ATOM 1474 C C . GLY A 1 190 ? 9.284 -12.921 5.315 1.00 69.50 190 GLY A C 1
ATOM 1475 O O . GLY A 1 190 ? 10.402 -13.167 5.759 1.00 69.50 190 GLY A O 1
ATOM 1476 N N . LEU A 1 191 ? 8.484 -11.997 5.863 1.00 67.62 191 LEU A N 1
ATOM 1477 C CA . LEU A 1 191 ? 8.822 -11.165 7.023 1.00 67.62 191 LEU A CA 1
ATOM 1478 C C . LEU A 1 191 ? 8.112 -11.693 8.288 1.00 67.62 191 LEU A C 1
ATOM 1480 O O . LEU A 1 191 ? 6.977 -11.287 8.560 1.00 67.62 191 LEU A O 1
ATOM 1484 N N . PRO A 1 192 ? 8.735 -12.593 9.080 1.00 62.44 192 PRO A N 1
ATOM 1485 C CA . PRO A 1 192 ? 8.095 -13.211 10.250 1.00 62.44 192 PRO A CA 1
ATOM 1486 C C . PRO A 1 192 ? 7.801 -12.224 11.390 1.00 62.44 192 PRO A C 1
ATOM 1488 O O . PRO A 1 192 ? 6.843 -12.420 12.131 1.00 62.44 192 PRO A O 1
ATOM 1491 N N . GLN A 1 193 ? 8.560 -11.126 11.475 1.00 63.69 193 GLN A N 1
ATOM 1492 C CA . GLN A 1 193 ? 8.479 -10.124 12.551 1.00 63.69 193 GLN A CA 1
ATOM 1493 C C . GLN A 1 193 ? 7.073 -9.510 12.713 1.00 63.69 193 GLN A C 1
ATOM 1495 O O . GLN A 1 193 ? 6.701 -9.077 13.801 1.00 63.69 193 GLN A O 1
ATOM 1500 N N . LEU A 1 194 ? 6.274 -9.512 11.644 1.00 61.34 194 LEU A N 1
ATOM 1501 C CA . LEU A 1 194 ? 4.892 -9.035 11.641 1.00 61.34 194 LEU A CA 1
ATOM 1502 C C . LEU A 1 194 ? 3.908 -9.975 12.324 1.00 61.34 194 LEU A C 1
ATOM 1504 O O . LEU A 1 194 ? 3.087 -9.537 13.130 1.00 61.34 194 LEU A O 1
ATOM 1508 N N . GLY A 1 195 ? 4.001 -11.268 12.013 1.00 62.72 195 GLY A N 1
ATOM 1509 C CA . GLY A 1 195 ? 3.212 -12.292 12.688 1.00 62.72 195 GLY A CA 1
ATOM 1510 C C . GLY A 1 195 ? 3.456 -12.250 14.195 1.00 62.72 195 GLY A C 1
ATOM 1511 O O . GLY A 1 195 ? 2.502 -12.283 14.971 1.00 62.72 195 GLY A O 1
ATOM 1512 N N . ASP A 1 196 ? 4.713 -12.057 14.600 1.00 70.88 196 ASP A N 1
ATOM 1513 C CA . ASP A 1 196 ? 5.109 -11.944 16.006 1.00 70.88 196 ASP A CA 1
ATOM 1514 C C . ASP A 1 196 ? 4.527 -10.690 16.681 1.00 70.88 196 ASP A C 1
ATOM 1516 O O . ASP A 1 196 ? 4.007 -10.775 17.796 1.00 70.88 196 ASP A O 1
ATOM 1520 N N . ALA A 1 197 ? 4.546 -9.533 16.007 1.00 66.31 197 ALA A N 1
ATOM 1521 C CA . ALA A 1 197 ? 3.978 -8.290 16.535 1.00 66.31 197 ALA A CA 1
ATOM 1522 C C . ALA A 1 197 ? 2.458 -8.392 16.753 1.00 66.31 197 ALA A C 1
ATOM 1524 O O . ALA A 1 197 ? 1.939 -7.965 17.790 1.00 66.31 197 ALA A O 1
ATOM 1525 N N . VAL A 1 198 ? 1.731 -9.008 15.815 1.00 66.50 198 VAL A N 1
ATOM 1526 C CA . VAL A 1 198 ? 0.280 -9.188 15.961 1.00 66.50 198 VAL A CA 1
ATOM 1527 C C . VAL A 1 198 ? -0.066 -10.298 16.955 1.00 66.50 198 VAL A C 1
ATOM 1529 O O . VAL A 1 198 ? -1.026 -10.158 17.717 1.00 66.50 198 VAL A O 1
ATOM 1532 N N . ALA A 1 199 ? 0.739 -11.359 17.033 1.00 72.38 199 ALA A N 1
ATOM 1533 C CA . ALA A 1 199 ? 0.619 -12.367 18.083 1.00 72.38 199 ALA A CA 1
ATOM 1534 C C . ALA A 1 199 ? 0.827 -11.752 19.476 1.00 72.38 199 ALA A C 1
ATOM 1536 O O . ALA A 1 199 ? 0.049 -12.032 20.390 1.00 72.38 199 ALA A O 1
ATOM 1537 N N . ALA A 1 200 ? 1.803 -10.853 19.630 1.00 70.88 200 ALA A N 1
ATOM 1538 C CA . ALA A 1 200 ? 2.004 -10.099 20.862 1.00 70.88 200 ALA A CA 1
ATOM 1539 C C . ALA A 1 200 ? 0.788 -9.218 21.186 1.00 70.88 200 ALA A C 1
ATOM 1541 O O . ALA A 1 200 ? 0.304 -9.239 22.316 1.00 70.88 200 ALA A O 1
ATOM 1542 N N . ALA A 1 201 ? 0.232 -8.501 20.203 1.00 65.44 201 ALA A N 1
ATOM 1543 C CA . ALA A 1 201 ? -0.976 -7.694 20.390 1.00 65.44 201 ALA A CA 1
ATOM 1544 C C . ALA A 1 201 ? -2.173 -8.536 20.866 1.00 65.44 201 ALA A C 1
ATOM 1546 O O . ALA A 1 201 ? -2.850 -8.164 21.826 1.00 65.44 201 ALA A O 1
ATOM 1547 N N . LYS A 1 202 ? -2.389 -9.704 20.245 1.00 70.81 202 LYS A N 1
ATOM 1548 C CA . LYS A 1 202 ? -3.386 -10.692 20.683 1.00 70.81 202 LYS A CA 1
ATOM 1549 C C . LYS A 1 202 ? -3.128 -11.168 22.107 1.00 70.81 202 LYS A C 1
ATOM 1551 O O . LYS A 1 202 ? -4.052 -11.189 22.913 1.00 70.81 202 LYS A O 1
ATOM 1556 N N . HIS A 1 203 ? -1.879 -11.475 22.443 1.00 72.12 203 HIS A N 1
ATOM 1557 C CA . HIS A 1 203 ? -1.499 -11.886 23.788 1.00 72.12 203 HIS A CA 1
ATOM 1558 C C . HIS A 1 203 ? -1.807 -10.801 24.834 1.00 72.12 203 HIS A C 1
ATOM 1560 O O . HIS A 1 203 ? -2.405 -11.098 25.865 1.00 72.12 203 HIS A O 1
ATOM 1566 N N . TYR A 1 204 ? -1.501 -9.529 24.550 1.00 62.00 204 TYR A N 1
ATOM 1567 C CA . TYR A 1 204 ? -1.847 -8.399 25.425 1.00 62.00 204 TYR A CA 1
ATOM 1568 C C . TYR A 1 204 ? -3.355 -8.227 25.626 1.00 62.00 204 TYR A C 1
ATOM 1570 O O . TYR A 1 204 ? -3.781 -7.777 26.691 1.00 62.00 204 TYR A O 1
ATOM 1578 N N . LEU A 1 205 ? -4.160 -8.593 24.629 1.00 58.47 205 LEU A N 1
ATOM 1579 C CA . LEU A 1 205 ? -5.615 -8.587 24.738 1.00 58.47 205 LEU A CA 1
ATOM 1580 C C . LEU A 1 205 ? -6.147 -9.755 25.581 1.00 58.47 205 LEU A C 1
ATOM 1582 O O . LEU A 1 205 ? -7.209 -9.613 26.178 1.00 58.47 205 LEU A O 1
ATOM 1586 N N . THR A 1 206 ? -5.413 -10.867 25.673 1.00 61.97 206 THR A N 1
ATOM 1587 C CA . THR A 1 206 ? -5.816 -12.067 26.429 1.00 61.97 206 THR A CA 1
ATOM 1588 C C . THR A 1 206 ? -5.195 -12.198 27.824 1.00 61.97 206 THR A C 1
ATOM 1590 O O . THR A 1 206 ? -5.732 -12.923 28.645 1.00 61.97 206 THR A O 1
ATOM 1593 N N . VAL A 1 207 ? -4.056 -11.559 28.118 1.00 52.31 207 VAL A N 1
ATOM 1594 C CA . VAL A 1 207 ? -3.320 -11.780 29.385 1.00 52.31 207 VAL A CA 1
ATOM 1595 C C . VAL A 1 207 ? -3.710 -10.818 30.502 1.00 52.31 207 VAL A C 1
ATOM 1597 O O . VAL A 1 207 ? -3.573 -11.158 31.670 1.00 52.31 207 VAL A O 1
ATOM 1600 N N . LEU A 1 208 ? -4.282 -9.657 30.186 1.00 45.50 208 LEU A N 1
ATOM 1601 C CA . LEU A 1 208 ? -4.784 -8.728 31.210 1.00 45.50 208 LEU A CA 1
ATOM 1602 C C . LEU A 1 208 ? -6.184 -9.098 31.742 1.00 45.50 208 LEU A C 1
ATOM 1604 O O . LEU A 1 208 ? -6.796 -8.307 32.453 1.00 45.50 208 LEU A O 1
ATOM 1608 N N . THR A 1 209 ? -6.686 -10.292 31.413 1.00 45.31 209 THR A N 1
ATOM 1609 C CA . THR A 1 209 ? -7.903 -10.880 31.999 1.00 45.31 209 THR A CA 1
ATOM 1610 C C . THR A 1 209 ? -7.609 -11.833 33.167 1.00 45.31 209 THR A C 1
ATOM 1612 O O . THR A 1 209 ? -8.522 -12.534 33.600 1.00 45.31 209 THR A O 1
ATOM 1615 N N . SER A 1 210 ? -6.357 -11.900 33.648 1.00 36.69 210 SER A N 1
ATOM 1616 C CA . SER A 1 210 ? -5.938 -12.701 34.817 1.00 36.69 210 SER A CA 1
ATOM 1617 C C . SER A 1 210 ? -5.566 -11.818 36.001 1.00 36.69 210 SER A C 1
ATOM 1619 O O . SER A 1 210 ? -4.793 -10.859 35.779 1.00 36.69 210 SER A O 1
#